Protein AF-A0A660KZQ1-F1 (afdb_monomer_lite)

Foldseek 3Di:
DQDDLVVLLVVLVVLDDALVPQDQQQVQVCVVPFDDLLLLLLLLLQLLQLVLLLVLQAQLDDDDCRVSSVSLNVVSVRSNVNSVVNCVSNVVDDSPVSFDPVSNCLRVPVQNVQSVNRDLSNLLSNLLAVLLAQLVLSLVVNLVSVVPTSRVSVNVSSVSSNSSSVSSNSSSLVRLLVRQDDPVSLVVSLVNNLVRNCRRRVVCSVVSSVVSVVSSVVRD

Structure (mmCIF, N/CA/C/O backbone):
data_AF-A0A660KZQ1-F1
#
_entry.id   AF-A0A660KZQ1-F1
#
loop_
_atom_site.group_PDB
_atom_site.id
_atom_site.type_symbol
_atom_site.label_atom_id
_atom_site.label_alt_id
_atom_site.label_comp_id
_atom_site.label_asym_id
_atom_site.label_entity_id
_atom_site.label_seq_id
_atom_site.pdbx_PDB_ins_code
_atom_site.Cartn_x
_atom_site.Cartn_y
_atom_site.Cartn_z
_atom_site.occupancy
_atom_site.B_iso_or_equiv
_atom_site.auth_seq_id
_atom_site.auth_comp_id
_atom_site.auth_asym_id
_atom_site.auth_atom_id
_atom_site.pdbx_PDB_model_num
ATOM 1 N N . MET A 1 1 ? 13.326 -18.572 -11.948 1.00 65.56 1 MET A N 1
ATOM 2 C CA . MET A 1 1 ? 12.751 -17.933 -13.148 1.00 65.56 1 MET A CA 1
ATOM 3 C C . MET A 1 1 ? 11.530 -17.156 -12.691 1.00 65.56 1 MET A C 1
ATOM 5 O O . MET A 1 1 ? 10.702 -17.748 -12.004 1.00 65.56 1 MET A O 1
ATOM 9 N N . ILE A 1 2 ? 11.467 -15.853 -12.973 1.00 82.56 2 ILE A N 1
ATOM 10 C CA . ILE A 1 2 ? 10.320 -15.006 -12.614 1.00 82.56 2 ILE A CA 1
ATOM 11 C C . ILE A 1 2 ? 9.130 -15.394 -13.504 1.00 82.56 2 ILE A C 1
ATOM 13 O O . ILE A 1 2 ? 9.305 -15.681 -14.690 1.00 82.56 2 ILE A O 1
ATOM 17 N N . ALA A 1 3 ? 7.930 -15.471 -12.928 1.00 91.44 3 ALA A N 1
ATOM 18 C CA . ALA A 1 3 ? 6.731 -15.843 -13.672 1.00 91.44 3 ALA A CA 1
ATOM 19 C C . ALA A 1 3 ? 6.410 -14.812 -14.773 1.00 91.44 3 ALA A C 1
ATOM 21 O O . ALA A 1 3 ? 6.738 -13.637 -14.650 1.00 91.44 3 ALA A O 1
ATOM 22 N N . GLY A 1 4 ? 5.789 -15.249 -15.872 1.00 95.00 4 GLY A N 1
ATOM 23 C CA . GLY A 1 4 ? 5.369 -14.345 -16.953 1.00 95.00 4 GLY A CA 1
ATOM 24 C C . GLY A 1 4 ? 3.983 -13.739 -16.736 1.00 95.00 4 GLY A C 1
ATOM 25 O O . GLY A 1 4 ? 3.201 -14.248 -15.938 1.00 95.00 4 GLY A O 1
ATOM 26 N N . TYR A 1 5 ? 3.635 -12.712 -17.511 1.00 96.62 5 TYR A N 1
ATOM 27 C CA . TYR A 1 5 ? 2.363 -11.977 -17.402 1.00 96.62 5 TYR A CA 1
ATOM 28 C C . TYR A 1 5 ? 1.114 -12.872 -17.427 1.00 96.62 5 TYR A C 1
ATOM 30 O O . TYR A 1 5 ? 0.217 -12.734 -16.602 1.00 96.62 5 TYR A O 1
ATOM 38 N N . GLN A 1 6 ? 1.098 -13.898 -18.282 1.00 96.81 6 GLN A N 1
ATOM 39 C CA . GLN A 1 6 ? 0.001 -14.872 -18.343 1.00 96.81 6 GLN A CA 1
ATOM 40 C C . GLN A 1 6 ? -0.205 -15.670 -17.044 1.00 96.81 6 GLN A C 1
ATOM 42 O O . GLN A 1 6 ? -1.303 -16.159 -16.783 1.00 96.81 6 GLN A O 1
ATOM 47 N N . HIS A 1 7 ? 0.841 -15.856 -16.235 1.00 97.06 7 HIS A N 1
ATOM 48 C CA . HIS A 1 7 ? 0.696 -16.458 -14.911 1.00 97.06 7 HIS A CA 1
ATOM 49 C C . HIS A 1 7 ? -0.038 -15.512 -13.958 1.00 97.06 7 HIS A C 1
ATOM 51 O O . HIS A 1 7 ? -0.977 -15.957 -13.303 1.00 97.06 7 HIS A O 1
ATOM 57 N N . PHE A 1 8 ? 0.353 -14.235 -13.925 1.00 97.69 8 PHE A N 1
ATOM 58 C CA . PHE A 1 8 ? -0.259 -13.225 -13.061 1.00 97.69 8 PHE A CA 1
ATOM 59 C C . PHE A 1 8 ? -1.719 -12.966 -13.425 1.00 97.69 8 PHE A C 1
ATOM 61 O O . PHE A 1 8 ? -2.558 -12.994 -12.537 1.00 97.69 8 PHE A O 1
ATOM 68 N N . LEU A 1 9 ? -2.053 -12.874 -14.715 1.00 97.50 9 LEU A N 1
ATOM 69 C CA . LEU A 1 9 ? -3.446 -12.761 -15.168 1.00 97.50 9 LEU A CA 1
ATOM 70 C C . LEU A 1 9 ? -4.320 -13.914 -14.658 1.00 97.50 9 LEU A C 1
ATOM 72 O O . LEU A 1 9 ? -5.355 -13.697 -14.036 1.00 97.50 9 LEU A O 1
ATOM 76 N N . ARG A 1 10 ? -3.863 -15.161 -14.839 1.00 97.56 10 ARG A N 1
ATOM 77 C CA . ARG A 1 10 ? -4.588 -16.336 -14.326 1.00 97.56 10 ARG A CA 1
ATOM 78 C C . ARG A 1 10 ? -4.688 -16.358 -12.807 1.00 97.56 10 ARG A C 1
ATOM 80 O O . ARG A 1 10 ? -5.613 -16.974 -12.285 1.00 97.56 10 ARG A O 1
ATOM 87 N N . LEU A 1 11 ? -3.697 -15.811 -12.108 1.00 97.00 11 LEU A N 1
ATOM 88 C CA . LEU A 1 11 ? -3.715 -15.727 -10.656 1.00 97.00 11 LEU A CA 1
ATOM 89 C C . LEU A 1 11 ? -4.748 -14.693 -10.207 1.00 97.00 11 LEU A C 1
ATOM 91 O O . LEU A 1 11 ? -5.643 -15.069 -9.455 1.00 97.00 11 LEU A O 1
ATOM 95 N N . ALA A 1 12 ? -4.684 -13.473 -10.745 1.00 97.00 12 ALA A N 1
ATOM 96 C CA . ALA A 1 12 ? -5.623 -12.389 -10.476 1.00 97.00 12 ALA A CA 1
ATOM 97 C C . ALA A 1 12 ? -7.076 -12.839 -10.697 1.00 97.00 12 ALA A C 1
ATOM 99 O O . ALA A 1 12 ? -7.913 -12.683 -9.812 1.00 97.00 12 ALA A O 1
ATOM 100 N N . ASP A 1 13 ? -7.372 -13.509 -11.816 1.00 96.25 13 ASP A N 1
ATOM 101 C CA . ASP A 1 13 ? -8.725 -14.003 -12.121 1.00 96.25 13 ASP A CA 1
ATOM 102 C C . ASP A 1 13 ? -9.237 -15.070 -11.134 1.00 96.25 13 ASP A C 1
ATOM 104 O O . ASP A 1 13 ? -10.444 -15.254 -10.984 1.00 96.25 13 ASP A O 1
ATOM 108 N N . ARG A 1 14 ? -8.342 -15.798 -10.454 1.00 96.62 14 ARG A N 1
ATOM 109 C CA . ARG A 1 14 ? -8.709 -16.886 -9.529 1.00 96.62 14 ARG A CA 1
ATOM 110 C C . ARG A 1 14 ? -8.911 -16.441 -8.091 1.00 96.62 14 ARG A C 1
ATOM 112 O O . ARG A 1 14 ? -9.595 -17.143 -7.353 1.00 96.62 14 ARG A O 1
ATOM 119 N N . ILE A 1 15 ? -8.279 -15.347 -7.677 1.00 95.25 15 ILE A N 1
ATOM 120 C CA . ILE A 1 15 ? -8.225 -14.926 -6.269 1.00 95.25 15 ILE A CA 1
ATOM 121 C C . ILE A 1 15 ? -9.133 -13.731 -5.970 1.00 95.25 15 ILE A C 1
ATOM 123 O O . ILE A 1 15 ? -8.942 -13.042 -4.972 1.00 95.25 15 ILE A O 1
ATOM 127 N N . GLN A 1 16 ? -10.133 -13.495 -6.816 1.00 96.69 16 GLN A N 1
ATOM 128 C CA . GLN A 1 16 ? -11.090 -12.415 -6.619 1.00 96.69 16 GLN A CA 1
ATOM 129 C C . GLN A 1 16 ? -11.889 -12.603 -5.323 1.00 96.69 16 GLN A C 1
ATOM 131 O O . GLN A 1 16 ? -12.172 -13.723 -4.890 1.00 96.69 16 GLN A O 1
ATOM 136 N N . TRP A 1 17 ? -12.246 -11.480 -4.713 1.00 98.25 17 TRP A N 1
ATOM 137 C CA . TRP A 1 17 ? -13.082 -11.400 -3.523 1.00 98.25 17 TRP A CA 1
ATOM 138 C C . TRP A 1 17 ? -14.028 -10.208 -3.649 1.00 98.25 17 TRP A C 1
ATOM 140 O O . TRP A 1 17 ? -13.807 -9.314 -4.467 1.00 98.25 17 TRP A O 1
ATOM 150 N N . ASP A 1 18 ? -15.108 -10.242 -2.878 1.00 98.06 18 ASP A N 1
ATOM 151 C CA . ASP A 1 18 ? -16.096 -9.173 -2.830 1.00 98.06 18 ASP A CA 1
ATOM 152 C C . ASP A 1 18 ? -15.848 -8.353 -1.575 1.00 98.06 18 ASP A C 1
ATOM 154 O O . ASP A 1 18 ? -15.911 -8.883 -0.463 1.00 98.06 18 ASP A O 1
ATOM 158 N N . ASP A 1 19 ? -15.539 -7.071 -1.756 1.00 97.94 19 ASP A N 1
ATOM 159 C CA . ASP A 1 19 ? -15.338 -6.208 -0.616 1.00 97.94 19 ASP A CA 1
ATOM 160 C C . ASP A 1 19 ? -16.619 -6.089 0.208 1.00 97.94 19 ASP A C 1
ATOM 162 O O . ASP A 1 19 ? -16.528 -6.185 1.426 1.00 97.94 19 ASP A O 1
ATOM 166 N N . GLU A 1 20 ? -17.805 -5.980 -0.394 1.00 97.94 20 GLU A N 1
ATOM 167 C CA . GLU A 1 20 ? -19.077 -5.807 0.327 1.00 97.94 20 GLU A CA 1
ATOM 168 C C . GLU A 1 20 ? -19.480 -7.020 1.179 1.00 97.94 20 GLU A C 1
ATOM 170 O O . GLU A 1 20 ? -20.265 -6.878 2.118 1.00 97.94 20 GLU A O 1
ATOM 175 N N . ALA A 1 21 ? -18.912 -8.197 0.902 1.00 98.31 21 ALA A N 1
ATOM 176 C CA . ALA A 1 21 ? -19.172 -9.414 1.665 1.00 98.31 21 ALA A CA 1
ATOM 177 C C . ALA A 1 21 ? -18.523 -9.416 3.063 1.00 98.31 21 ALA A C 1
ATOM 179 O O . ALA A 1 21 ? -18.922 -10.215 3.913 1.00 98.31 21 ALA A O 1
ATOM 180 N N . ILE A 1 22 ? -17.550 -8.535 3.318 1.00 98.62 22 ILE A N 1
ATOM 181 C CA . ILE A 1 22 ? -16.861 -8.445 4.612 1.00 98.62 22 ILE A CA 1
ATOM 182 C C . ILE A 1 22 ? -17.732 -7.677 5.616 1.00 98.62 22 ILE A C 1
ATOM 184 O O . ILE A 1 22 ? -17.962 -6.471 5.463 1.00 98.62 22 ILE A O 1
ATOM 188 N N . ASP A 1 23 ? -18.181 -8.364 6.672 1.00 98.44 23 ASP A N 1
ATOM 189 C CA . ASP A 1 23 ? -18.998 -7.780 7.741 1.0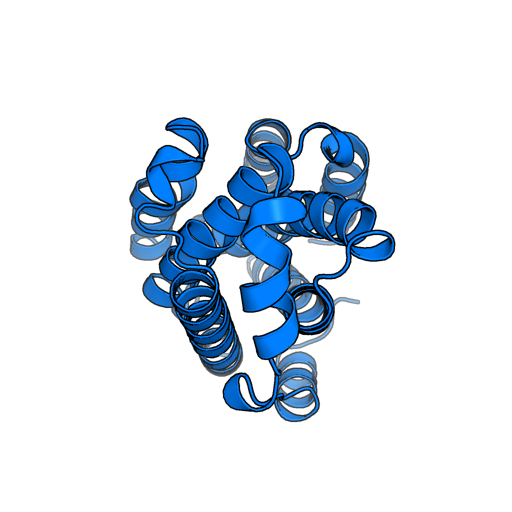0 98.44 23 ASP A CA 1
ATOM 190 C C . ASP A 1 23 ? -18.162 -6.884 8.668 1.00 98.44 23 ASP A C 1
ATOM 192 O O . ASP A 1 23 ? -17.264 -7.340 9.375 1.00 98.44 23 ASP A O 1
ATOM 196 N N . LEU A 1 24 ? -18.511 -5.597 8.713 1.00 98.69 24 LEU A N 1
ATOM 197 C CA . LEU A 1 24 ? -17.850 -4.586 9.545 1.00 98.69 24 LEU A CA 1
ATOM 198 C C . LEU A 1 24 ? -18.644 -4.235 10.813 1.00 98.69 24 LEU A C 1
ATOM 200 O O . LEU A 1 24 ? -18.284 -3.310 11.544 1.00 98.69 24 LEU A O 1
ATOM 204 N N . THR A 1 25 ? -19.736 -4.948 11.102 1.00 98.50 25 THR A N 1
ATOM 205 C CA . THR A 1 25 ? -20.635 -4.632 12.224 1.00 98.50 25 THR A CA 1
ATOM 206 C C . THR A 1 25 ? -19.933 -4.763 13.575 1.00 98.50 25 THR A C 1
ATOM 208 O O . THR A 1 25 ? -20.136 -3.947 14.480 1.00 98.50 25 THR A O 1
ATOM 211 N N . THR A 1 26 ? -19.116 -5.806 13.743 1.00 98.25 26 THR A N 1
ATOM 212 C CA . THR A 1 26 ? -18.367 -6.027 14.989 1.00 98.25 26 THR A CA 1
ATOM 213 C C . THR A 1 26 ? -17.249 -5.005 15.144 1.00 98.25 26 THR A C 1
ATOM 215 O O . THR A 1 26 ? -17.091 -4.447 16.229 1.00 98.25 26 THR A O 1
ATOM 218 N N . ASP A 1 27 ? -16.548 -4.698 14.056 1.00 98.56 27 ASP A N 1
ATOM 219 C CA . ASP A 1 27 ? -15.512 -3.674 14.001 1.00 98.56 27 ASP A CA 1
ATOM 220 C C . ASP A 1 27 ? -16.056 -2.312 14.427 1.00 98.56 27 ASP A C 1
ATOM 222 O O . ASP A 1 27 ? -15.555 -1.734 15.387 1.00 98.56 27 ASP A O 1
ATOM 226 N N . ALA A 1 28 ? -17.148 -1.851 13.810 1.00 98.56 28 ALA A N 1
ATOM 227 C CA . ALA A 1 28 ? -17.798 -0.585 14.146 1.00 98.56 28 ALA A CA 1
ATOM 228 C C . ALA A 1 28 ? -18.200 -0.501 15.628 1.00 98.56 28 ALA A C 1
ATOM 230 O O . ALA A 1 28 ? -18.005 0.526 16.281 1.00 98.56 28 ALA A O 1
ATOM 231 N N . ARG A 1 29 ? -18.732 -1.597 16.188 1.00 98.50 29 ARG A N 1
ATOM 232 C CA . ARG A 1 29 ? -19.126 -1.667 17.603 1.00 98.50 29 ARG A CA 1
ATOM 233 C C . ARG A 1 29 ? -17.924 -1.575 18.542 1.00 98.50 29 ARG A C 1
ATOM 235 O O . ARG A 1 29 ? -17.999 -0.901 19.566 1.00 98.50 29 ARG A O 1
ATOM 242 N N . ASN A 1 30 ? -16.847 -2.284 18.220 1.00 98.38 30 ASN A N 1
ATOM 243 C CA . ASN A 1 30 ? -15.703 -2.451 19.112 1.00 98.38 30 ASN A CA 1
ATOM 244 C C . ASN A 1 30 ? -14.672 -1.328 18.971 1.00 98.38 30 ASN A C 1
ATOM 246 O O . ASN A 1 30 ? -13.958 -1.032 19.936 1.00 98.38 30 ASN A O 1
ATOM 250 N N . TRP A 1 31 ? -14.620 -0.676 17.807 1.00 98.25 31 TRP A N 1
ATOM 251 C CA . TRP A 1 31 ? -13.647 0.353 17.454 1.00 98.25 31 TRP A CA 1
ATOM 252 C C . TRP A 1 31 ? -13.411 1.408 18.544 1.00 98.25 31 TRP A C 1
ATOM 254 O O . TRP A 1 31 ? -12.248 1.611 18.894 1.00 98.25 31 TRP A O 1
ATOM 264 N N . PRO A 1 32 ? -14.439 2.016 19.181 1.00 97.25 32 PRO A N 1
ATOM 265 C CA . PRO A 1 32 ? -14.216 3.042 20.205 1.00 97.25 32 PRO A CA 1
ATOM 266 C C . PRO A 1 32 ? -13.414 2.562 21.422 1.00 97.25 32 PRO A C 1
ATOM 268 O O . PRO A 1 32 ? -12.817 3.376 22.120 1.00 97.25 32 PRO A O 1
ATOM 271 N N . THR A 1 33 ? -13.423 1.254 21.690 1.00 96.62 33 THR A N 1
ATOM 272 C CA . THR A 1 33 ? -12.749 0.641 22.847 1.00 96.62 33 THR A CA 1
ATOM 273 C C . THR A 1 33 ? -11.462 -0.091 22.487 1.00 96.62 33 THR A C 1
ATOM 275 O O . THR A 1 33 ? -10.574 -0.188 23.328 1.00 96.62 33 THR A O 1
ATOM 278 N N . VAL A 1 34 ? -11.364 -0.611 21.260 1.00 96.31 34 VAL A N 1
ATOM 279 C CA . VAL A 1 34 ? -10.245 -1.453 20.817 1.00 96.31 34 VAL A CA 1
ATOM 280 C C . VAL A 1 34 ? -9.193 -0.650 20.055 1.00 96.31 34 VAL A C 1
ATOM 282 O O . VAL A 1 34 ? -8.008 -0.924 20.209 1.00 96.31 34 VAL A O 1
ATOM 285 N N . ALA A 1 35 ? -9.599 0.334 19.247 1.00 97.12 35 ALA A N 1
ATOM 286 C CA . ALA A 1 35 ? -8.678 1.077 18.395 1.00 97.12 35 ALA A CA 1
ATOM 287 C C . ALA A 1 35 ? -7.892 2.122 19.197 1.00 97.12 35 ALA A C 1
ATOM 289 O O . ALA A 1 35 ? -8.364 3.236 19.464 1.00 97.12 35 ALA A O 1
ATOM 290 N N . ASP A 1 36 ? -6.667 1.756 19.558 1.00 96.31 36 ASP A N 1
ATOM 291 C CA . ASP A 1 36 ? -5.685 2.673 20.117 1.00 96.31 36 ASP A CA 1
ATOM 292 C C . ASP A 1 36 ? -5.074 3.589 19.038 1.00 96.31 36 ASP A C 1
ATOM 294 O O . ASP A 1 36 ? -5.479 3.595 17.870 1.00 96.31 36 ASP A O 1
ATOM 298 N N . THR A 1 37 ? -4.108 4.415 19.439 1.00 96.88 37 THR A N 1
ATOM 299 C CA . THR A 1 37 ? -3.415 5.330 18.524 1.00 96.88 37 THR A CA 1
ATOM 300 C C . THR A 1 37 ? -2.718 4.591 17.383 1.00 96.88 37 THR A C 1
ATOM 302 O O . THR A 1 37 ? -2.759 5.073 16.254 1.00 96.88 37 THR A O 1
ATOM 305 N N . ARG A 1 38 ? -2.115 3.425 17.649 1.00 97.31 38 ARG A N 1
ATOM 306 C CA . ARG A 1 38 ? -1.335 2.691 16.649 1.00 97.31 38 ARG A CA 1
ATOM 307 C C . ARG A 1 38 ? -2.238 2.021 15.620 1.00 97.31 38 ARG A C 1
ATOM 309 O O . ARG A 1 38 ? -1.960 2.112 14.429 1.00 97.31 38 ARG A O 1
ATOM 316 N N . ILE A 1 39 ? -3.351 1.422 16.049 1.00 97.88 39 ILE A N 1
ATOM 317 C CA . ILE A 1 39 ? -4.368 0.884 15.131 1.00 97.88 39 ILE A CA 1
ATOM 318 C C . ILE A 1 39 ? -4.923 2.004 14.249 1.00 97.88 39 ILE A C 1
ATOM 320 O O . ILE A 1 39 ? -5.036 1.825 13.040 1.00 97.88 39 ILE A O 1
ATOM 324 N N . LYS A 1 40 ? -5.237 3.172 14.826 1.00 98.25 40 LYS A N 1
ATOM 325 C CA . LYS A 1 40 ? -5.746 4.319 14.055 1.00 98.25 40 LYS A CA 1
ATOM 326 C C . LYS A 1 40 ? -4.738 4.821 13.030 1.00 98.25 40 LYS A C 1
ATOM 328 O O . LYS A 1 40 ? -5.132 5.062 11.898 1.00 98.25 40 LYS A O 1
ATOM 333 N N . GLU A 1 41 ? -3.467 4.950 13.403 1.00 98.50 41 GLU A N 1
ATOM 334 C CA . GLU A 1 41 ? -2.382 5.329 12.489 1.00 98.50 41 GLU A CA 1
ATOM 335 C C . GLU A 1 41 ? -2.229 4.331 11.329 1.00 98.50 41 GLU A C 1
ATOM 337 O O . GLU A 1 41 ? -2.133 4.740 10.171 1.00 98.50 41 GLU A O 1
ATOM 342 N N . LEU A 1 42 ? -2.238 3.026 11.616 1.00 98.62 42 LEU A N 1
ATOM 343 C CA . LEU A 1 42 ? -2.102 1.984 10.595 1.00 98.62 42 LEU A CA 1
ATOM 344 C C . LEU A 1 42 ? -3.339 1.906 9.685 1.00 98.62 42 LEU A C 1
ATOM 346 O O . LEU A 1 42 ? -3.228 1.839 8.468 1.00 98.62 42 LEU A O 1
ATOM 350 N N . VAL A 1 43 ? -4.548 1.976 10.236 1.00 98.62 43 VAL A N 1
ATOM 351 C CA . VAL A 1 43 ? -5.766 1.998 9.410 1.00 98.62 43 VAL A CA 1
ATOM 352 C C . VAL A 1 43 ? -5.823 3.267 8.562 1.00 98.62 43 VAL A C 1
ATOM 354 O O . VAL A 1 43 ? -6.157 3.207 7.381 1.00 98.62 43 VAL A O 1
ATOM 357 N N . ALA A 1 44 ? -5.454 4.414 9.129 1.00 98.69 44 ALA A N 1
ATOM 358 C CA . ALA A 1 44 ? -5.410 5.669 8.398 1.00 98.69 44 ALA A CA 1
ATOM 359 C C . ALA A 1 44 ? -4.403 5.652 7.245 1.00 98.69 44 ALA A C 1
ATOM 361 O O . ALA A 1 44 ? -4.722 6.141 6.162 1.00 98.69 44 ALA A O 1
ATOM 362 N N . GLY A 1 45 ? -3.218 5.072 7.452 1.00 98.69 45 GLY A N 1
ATOM 363 C CA . GLY A 1 45 ? -2.225 4.954 6.391 1.00 98.69 45 GLY A CA 1
ATOM 364 C C . GLY A 1 45 ? -2.676 4.047 5.250 1.00 98.69 45 GLY A C 1
ATOM 365 O O . GLY A 1 45 ? -2.447 4.412 4.102 1.00 98.69 45 GLY A O 1
ATOM 366 N N . PHE A 1 46 ? -3.407 2.958 5.525 1.00 98.62 46 PHE A N 1
ATOM 367 C CA . PHE A 1 46 ? -4.061 2.197 4.455 1.00 98.62 46 PHE A CA 1
ATOM 368 C C . PHE A 1 46 ? -5.115 3.032 3.731 1.00 98.62 46 PHE A C 1
ATOM 370 O O . PHE A 1 46 ? -5.078 3.111 2.515 1.00 98.62 46 PHE A O 1
ATOM 377 N N . ILE A 1 47 ? -5.996 3.746 4.437 1.00 98.62 47 ILE A N 1
ATOM 378 C CA . ILE A 1 47 ? -7.018 4.573 3.770 1.00 98.62 47 ILE A CA 1
ATOM 379 C C . ILE A 1 47 ? -6.387 5.623 2.838 1.00 98.62 47 ILE A C 1
ATOM 381 O O . ILE A 1 47 ? -6.876 5.828 1.729 1.00 98.62 47 ILE A O 1
ATOM 385 N N . VAL A 1 48 ? -5.318 6.296 3.280 1.00 98.31 48 VAL A N 1
ATOM 386 C CA . VAL A 1 48 ? -4.601 7.285 2.456 1.00 98.31 48 VAL A CA 1
ATOM 387 C C . VAL A 1 48 ? -3.868 6.606 1.303 1.00 98.31 48 VAL A C 1
ATOM 389 O O . VAL A 1 48 ? -3.986 7.040 0.159 1.00 98.31 48 VAL A O 1
ATOM 392 N N . GLY A 1 49 ? -3.107 5.556 1.602 1.00 98.12 49 GLY A N 1
ATOM 393 C CA . GLY A 1 49 ? -2.253 4.902 0.627 1.00 98.12 49 GLY A CA 1
ATOM 394 C C . GLY A 1 49 ? -3.048 4.209 -0.472 1.00 98.12 49 GLY A C 1
ATOM 395 O O . GLY A 1 49 ? -2.766 4.443 -1.640 1.00 98.12 49 GLY A O 1
ATOM 396 N N . GLU A 1 50 ? -4.051 3.413 -0.101 1.00 98.44 50 GLU A N 1
ATOM 397 C CA . GLU A 1 50 ? -4.890 2.603 -1.001 1.00 98.44 50 GLU A CA 1
ATOM 398 C C . GLU A 1 50 ? -5.657 3.486 -1.988 1.00 98.44 50 GLU A C 1
ATOM 400 O O . GLU A 1 50 ? -5.729 3.204 -3.182 1.00 98.44 50 GLU A O 1
ATOM 405 N N . ALA A 1 51 ? -6.153 4.637 -1.520 1.00 97.69 51 ALA A N 1
ATOM 406 C CA . ALA A 1 51 ? -6.738 5.639 -2.404 1.00 97.69 51 ALA A CA 1
ATOM 407 C C . ALA A 1 51 ? -5.717 6.172 -3.428 1.00 97.69 51 ALA A C 1
ATOM 409 O O . ALA A 1 51 ? -6.039 6.283 -4.611 1.00 97.69 51 ALA A O 1
ATOM 410 N N . GLY A 1 52 ? -4.487 6.468 -2.994 1.00 96.50 52 GLY A N 1
ATOM 411 C CA . GLY A 1 52 ? -3.430 6.984 -3.867 1.00 96.50 52 GLY A CA 1
ATOM 412 C C . GLY A 1 52 ? -2.927 5.964 -4.894 1.00 96.50 52 GLY A C 1
ATOM 413 O O . GLY A 1 52 ? -2.753 6.303 -6.066 1.00 96.50 52 GLY A O 1
ATOM 414 N N . VAL A 1 53 ? -2.714 4.708 -4.489 1.00 97.19 53 VAL A N 1
ATOM 415 C CA . VAL A 1 53 ? -2.246 3.652 -5.403 1.00 97.19 53 VAL A CA 1
ATOM 416 C C . VAL A 1 53 ? -3.317 3.260 -6.417 1.00 97.19 53 VAL A C 1
ATOM 418 O O . VAL A 1 53 ? -2.976 3.058 -7.585 1.00 97.19 53 VAL A O 1
ATOM 421 N N . ALA A 1 54 ? -4.596 3.264 -6.033 1.00 97.62 54 ALA A N 1
ATOM 422 C CA . ALA A 1 54 ? -5.704 3.052 -6.958 1.00 97.62 54 ALA A CA 1
ATOM 423 C C . ALA A 1 54 ? -5.835 4.194 -7.977 1.00 97.62 54 ALA A C 1
ATOM 425 O O . ALA A 1 54 ? -6.031 3.942 -9.167 1.00 97.62 54 ALA A O 1
ATOM 426 N N . GLU A 1 55 ? -5.690 5.449 -7.538 1.00 97.44 55 GLU A N 1
ATOM 427 C CA . GLU A 1 55 ? -5.796 6.621 -8.415 1.00 97.44 55 GLU A CA 1
ATOM 428 C C . GLU A 1 55 ? -4.672 6.678 -9.459 1.00 97.44 55 GLU A C 1
ATOM 430 O O . GLU A 1 55 ? -4.902 7.046 -10.615 1.00 97.44 55 GLU A O 1
ATOM 435 N N . HIS A 1 56 ? -3.449 6.315 -9.070 1.00 96.19 56 HIS A N 1
ATOM 436 C CA . HIS A 1 56 ? -2.268 6.522 -9.908 1.00 96.19 56 HIS A CA 1
ATOM 437 C C . HIS A 1 56 ? -1.789 5.276 -10.655 1.00 96.19 56 HIS A C 1
ATOM 439 O O . HIS A 1 56 ? -0.866 5.379 -11.472 1.00 96.19 56 HIS A O 1
ATOM 445 N N . LEU A 1 57 ? -2.432 4.118 -10.468 1.00 95.50 57 LEU A N 1
ATOM 446 C CA . LEU A 1 57 ? -2.071 2.920 -11.215 1.00 95.50 57 LEU A CA 1
ATOM 447 C C . LEU A 1 57 ? -2.517 2.984 -12.673 1.00 95.50 57 LEU A C 1
ATOM 449 O O . LEU A 1 57 ? -3.700 3.045 -13.036 1.00 95.50 57 LEU A O 1
ATOM 453 N N . HIS A 1 58 ? -1.538 2.858 -13.551 1.00 93.56 58 HIS A N 1
ATOM 454 C CA . HIS A 1 58 ? -1.755 2.636 -14.964 1.00 93.56 58 HIS A CA 1
ATOM 455 C C . HIS A 1 58 ? -0.641 1.798 -15.564 1.00 93.56 58 HIS A C 1
ATOM 457 O O . HIS A 1 58 ? 0.257 1.341 -14.865 1.00 93.56 58 HIS A O 1
ATOM 463 N N . ALA A 1 59 ? -0.742 1.536 -16.865 1.00 94.50 59 ALA A N 1
ATOM 464 C CA . ALA A 1 59 ? 0.320 0.844 -17.565 1.00 94.50 59 ALA A CA 1
ATOM 465 C C . ALA A 1 59 ? 1.570 1.732 -17.577 1.00 94.50 59 ALA A C 1
ATOM 467 O O . ALA A 1 59 ? 1.637 2.693 -18.335 1.00 94.50 59 ALA A O 1
ATOM 468 N N . PHE A 1 60 ? 2.541 1.412 -16.719 1.00 94.00 60 PHE A N 1
ATOM 469 C CA . PHE A 1 60 ? 3.827 2.113 -16.673 1.00 94.00 60 PHE A CA 1
ATOM 470 C C . PHE A 1 60 ? 4.776 1.668 -17.793 1.00 94.00 60 PHE A C 1
ATOM 472 O O . PHE A 1 60 ? 5.770 2.327 -18.070 1.00 94.00 60 PHE A O 1
ATOM 479 N N . PHE A 1 61 ? 4.467 0.557 -18.454 1.00 89.88 61 PHE A N 1
ATOM 480 C CA . PHE A 1 61 ? 5.137 0.113 -19.667 1.00 89.88 61 PHE A CA 1
ATOM 481 C C . PHE A 1 61 ? 4.095 -0.197 -20.735 1.00 89.88 61 PHE A C 1
ATOM 483 O O . PHE A 1 61 ? 3.044 -0.776 -20.440 1.00 89.88 61 PHE A O 1
ATOM 490 N N . ASP A 1 62 ? 4.420 0.142 -21.979 1.00 81.56 62 ASP A N 1
ATOM 491 C CA . ASP A 1 62 ? 3.648 -0.291 -23.136 1.00 81.56 62 ASP A CA 1
ATOM 492 C C . ASP A 1 62 ? 3.835 -1.795 -23.399 1.00 81.56 62 ASP A C 1
ATOM 494 O O . ASP A 1 62 ? 4.832 -2.410 -23.014 1.00 81.56 62 ASP A O 1
ATOM 498 N N . GLY A 1 63 ? 2.877 -2.396 -24.107 1.00 88.69 63 GLY A N 1
ATOM 499 C CA . GLY A 1 63 ? 2.984 -3.773 -24.594 1.00 88.69 63 GLY A CA 1
ATOM 500 C C . GLY A 1 63 ? 2.396 -4.825 -23.651 1.00 88.69 63 GLY A C 1
ATOM 501 O O . GLY A 1 63 ? 1.309 -4.649 -23.097 1.00 88.69 63 GLY A O 1
ATOM 502 N N . ASP A 1 64 ? 3.087 -5.959 -23.512 1.00 90.38 64 ASP A N 1
ATOM 503 C CA . ASP A 1 64 ? 2.532 -7.203 -22.951 1.00 90.38 64 ASP A CA 1
ATOM 504 C C . ASP A 1 64 ? 2.109 -7.105 -21.472 1.00 90.38 64 ASP A C 1
ATOM 506 O O . ASP A 1 64 ? 1.290 -7.900 -21.000 1.00 90.38 64 ASP A O 1
ATOM 510 N N . ALA A 1 65 ? 2.623 -6.113 -20.738 1.00 94.94 65 ALA A N 1
ATOM 511 C CA . ALA A 1 65 ? 2.278 -5.870 -19.340 1.00 94.94 65 ALA A CA 1
ATOM 512 C C . ALA A 1 65 ? 0.902 -5.200 -19.159 1.00 94.94 65 ALA A C 1
ATOM 514 O O . ALA A 1 65 ? 0.304 -5.328 -18.088 1.00 94.94 65 ALA A O 1
ATOM 515 N N . ALA A 1 66 ? 0.366 -4.524 -20.185 1.00 95.81 66 ALA A N 1
ATOM 516 C CA . ALA A 1 66 ? -0.811 -3.656 -20.065 1.00 95.81 66 ALA A CA 1
ATOM 517 C C . ALA A 1 66 ? -2.055 -4.375 -19.514 1.00 95.81 66 ALA A C 1
ATOM 519 O O . ALA A 1 66 ? -2.768 -3.838 -18.666 1.00 95.81 66 ALA A O 1
ATOM 520 N N . ALA A 1 67 ? -2.298 -5.618 -19.942 1.00 96.62 67 ALA A N 1
ATOM 521 C CA . ALA A 1 67 ? -3.414 -6.414 -19.428 1.00 96.62 67 ALA A CA 1
ATOM 522 C C . ALA A 1 67 ? -3.243 -6.764 -17.939 1.00 96.62 67 ALA A C 1
ATOM 524 O O . ALA A 1 67 ? -4.225 -6.816 -17.201 1.00 96.62 67 ALA A O 1
ATOM 525 N N . THR A 1 68 ? -2.004 -6.988 -17.491 1.00 98.06 68 THR A N 1
ATOM 526 C CA . THR A 1 68 ? -1.708 -7.322 -16.089 1.00 98.06 68 THR A CA 1
ATOM 527 C C . THR A 1 68 ? -1.863 -6.092 -15.196 1.00 98.06 68 THR A C 1
ATOM 529 O O . THR A 1 68 ? -2.493 -6.194 -14.149 1.00 98.06 68 THR A O 1
ATOM 532 N N . PHE A 1 69 ? -1.428 -4.914 -15.660 1.00 98.31 69 PHE A N 1
ATOM 533 C CA . PHE A 1 69 ? -1.718 -3.637 -14.996 1.00 98.31 69 PHE A CA 1
ATOM 534 C C . PHE A 1 69 ? -3.223 -3.377 -14.859 1.00 98.31 69 PHE A C 1
ATOM 536 O O . PHE A 1 69 ? -3.680 -2.921 -13.817 1.00 98.31 69 PHE A O 1
ATOM 543 N N . ALA A 1 70 ? -4.016 -3.684 -15.891 1.00 97.56 70 ALA A N 1
ATOM 544 C CA . ALA A 1 70 ? -5.469 -3.534 -15.820 1.00 97.56 70 ALA A CA 1
ATOM 545 C C . ALA A 1 70 ? -6.109 -4.493 -14.800 1.00 97.56 70 ALA A C 1
ATOM 547 O O . ALA A 1 70 ? -7.060 -4.114 -14.118 1.00 97.56 70 ALA A O 1
ATOM 548 N N . ALA A 1 71 ? -5.589 -5.720 -14.680 1.00 98.06 71 ALA A N 1
ATOM 549 C CA . ALA A 1 71 ? -6.022 -6.658 -13.649 1.00 98.06 71 ALA A CA 1
ATOM 550 C C . ALA A 1 71 ? -5.668 -6.160 -12.240 1.00 98.06 71 ALA A C 1
ATOM 552 O O . ALA A 1 71 ? -6.518 -6.234 -11.360 1.00 98.06 71 ALA A O 1
ATOM 553 N N . GLN A 1 72 ? -4.468 -5.603 -12.052 1.00 98.50 72 GLN A N 1
ATOM 554 C CA . GLN A 1 72 ? -4.045 -5.035 -10.771 1.00 98.50 72 GLN A CA 1
ATOM 555 C C . GLN A 1 72 ? -4.896 -3.823 -10.398 1.00 98.50 72 GLN A C 1
ATOM 557 O O . GLN A 1 72 ? -5.428 -3.774 -9.302 1.00 98.50 72 GLN A O 1
ATOM 562 N N . ARG A 1 73 ? -5.158 -2.902 -11.337 1.00 98.25 73 ARG A N 1
ATOM 563 C CA . ARG A 1 73 ? -6.031 -1.740 -11.089 1.00 98.25 73 ARG A CA 1
ATOM 564 C C . ARG A 1 73 ? -7.400 -2.130 -10.540 1.00 98.25 73 ARG A C 1
ATOM 566 O O . ARG A 1 73 ? -7.905 -1.463 -9.648 1.00 98.25 73 ARG A O 1
ATOM 573 N N . ARG A 1 74 ? -7.996 -3.214 -11.039 1.00 98.06 74 ARG A N 1
ATOM 574 C CA . ARG A 1 74 ? -9.265 -3.727 -10.502 1.00 98.06 74 ARG A CA 1
ATOM 575 C C . ARG A 1 74 ? -9.143 -4.135 -9.027 1.00 98.06 74 ARG A C 1
ATOM 577 O O . ARG A 1 74 ? -10.106 -3.978 -8.275 1.00 98.06 74 ARG A O 1
ATOM 584 N N . ASP A 1 75 ? -8.005 -4.701 -8.643 1.00 98.62 75 ASP A N 1
ATOM 585 C CA . ASP A 1 75 ? -7.719 -5.092 -7.267 1.00 98.62 75 ASP A CA 1
ATOM 586 C C . ASP A 1 75 ? -7.493 -3.840 -6.394 1.00 98.62 75 ASP A C 1
ATOM 588 O O . ASP A 1 75 ? -8.190 -3.700 -5.392 1.00 98.62 75 ASP A O 1
ATOM 592 N N . GLU A 1 76 ? -6.702 -2.860 -6.842 1.00 98.62 76 GLU A N 1
ATOM 593 C CA . GLU A 1 76 ? -6.503 -1.578 -6.132 1.00 98.62 76 GLU A CA 1
ATOM 594 C C . GLU A 1 76 ? -7.815 -0.802 -5.927 1.00 98.62 76 GLU A C 1
ATOM 596 O O . GLU A 1 76 ? -8.123 -0.308 -4.843 1.00 98.62 76 GLU A O 1
ATOM 601 N N . GLU A 1 77 ? -8.662 -0.731 -6.960 1.00 98.62 77 GLU A N 1
ATOM 602 C CA . GLU A 1 77 ? -9.989 -0.116 -6.859 1.00 98.62 77 GLU A CA 1
ATOM 603 C C . GLU A 1 77 ? -10.855 -0.819 -5.802 1.00 98.62 77 GLU A C 1
ATOM 605 O O . GLU A 1 77 ? -11.671 -0.178 -5.135 1.00 98.62 77 GLU A O 1
ATOM 610 N N . ARG A 1 78 ? -10.710 -2.141 -5.647 1.00 98.69 78 ARG A N 1
ATOM 611 C CA . ARG A 1 78 ? -11.405 -2.919 -4.613 1.00 98.69 78 ARG A CA 1
ATOM 612 C C . ARG A 1 78 ? -10.834 -2.638 -3.227 1.00 98.69 78 ARG A C 1
ATOM 614 O O . ARG A 1 78 ? -11.618 -2.464 -2.293 1.00 98.69 78 ARG A O 1
ATOM 621 N N . HIS A 1 79 ? -9.515 -2.548 -3.086 1.00 98.81 79 HIS A N 1
ATOM 622 C CA . HIS A 1 79 ? -8.864 -2.225 -1.814 1.00 98.81 79 HIS A CA 1
ATOM 623 C C . HIS A 1 79 ? -9.261 -0.826 -1.335 1.00 98.81 79 HIS A C 1
ATOM 625 O O . HIS A 1 79 ? -9.747 -0.670 -0.211 1.00 98.81 79 HIS A O 1
ATOM 631 N N . ALA A 1 80 ? -9.207 0.174 -2.218 1.00 98.69 80 ALA A N 1
ATOM 632 C CA . ALA A 1 80 ? -9.643 1.535 -1.919 1.00 98.69 80 ALA A CA 1
ATOM 633 C C . ALA A 1 80 ? -11.119 1.596 -1.482 1.00 98.69 80 ALA A C 1
ATOM 635 O O . ALA A 1 80 ? -11.449 2.276 -0.505 1.00 98.69 80 ALA A O 1
ATOM 636 N N . ARG A 1 81 ? -12.022 0.853 -2.148 1.00 98.69 81 ARG A N 1
ATOM 637 C CA . ARG A 1 81 ? -13.431 0.749 -1.719 1.00 98.69 81 ARG A CA 1
ATOM 638 C C . ARG A 1 81 ? -13.574 0.102 -0.346 1.00 98.69 81 ARG A C 1
ATOM 640 O O . ARG A 1 81 ? -14.320 0.626 0.484 1.00 98.69 81 ARG A O 1
ATOM 647 N N . PHE A 1 82 ? -12.856 -0.992 -0.092 1.00 98.81 82 PHE A N 1
ATOM 648 C CA . PHE A 1 82 ? -12.861 -1.665 1.204 1.00 98.81 82 PHE A CA 1
ATOM 649 C C . PHE A 1 82 ? -12.459 -0.701 2.329 1.00 98.81 82 PHE A C 1
ATOM 651 O O . PHE A 1 82 ? -13.221 -0.528 3.283 1.00 98.81 82 PHE A O 1
ATOM 658 N N . PHE A 1 83 ? -11.323 -0.010 2.201 1.00 98.69 83 PHE A N 1
ATOM 659 C CA . PHE A 1 83 ? -10.854 0.915 3.236 1.00 98.69 83 PHE A CA 1
ATOM 660 C C . PHE A 1 83 ? -11.719 2.171 3.361 1.00 98.69 83 PHE A C 1
ATOM 662 O O . PHE A 1 83 ? -11.939 2.642 4.478 1.00 98.69 83 PHE A O 1
ATOM 669 N N . ALA A 1 84 ? -12.290 2.681 2.266 1.00 98.31 84 ALA A N 1
ATOM 670 C CA . ALA A 1 84 ? -13.272 3.761 2.334 1.00 98.31 84 ALA A CA 1
ATOM 671 C C . ALA A 1 84 ? -14.527 3.335 3.118 1.00 98.31 84 ALA A C 1
ATOM 673 O O . ALA A 1 84 ? -15.001 4.081 3.981 1.00 98.31 84 ALA A O 1
ATOM 674 N N . ARG A 1 85 ? -15.039 2.119 2.877 1.00 98.50 85 ARG A N 1
ATOM 675 C CA . ARG A 1 85 ? -16.168 1.562 3.636 1.00 98.50 85 ARG A CA 1
ATOM 676 C C . ARG A 1 85 ? -15.794 1.322 5.097 1.00 98.50 85 ARG A C 1
ATOM 678 O O . ARG A 1 85 ? -16.594 1.625 5.980 1.00 98.50 85 ARG A O 1
ATOM 685 N N . TYR A 1 86 ? -14.575 0.853 5.363 1.00 98.75 86 TYR A N 1
ATOM 686 C CA . TYR A 1 86 ? -14.063 0.681 6.720 1.00 98.75 86 TYR A CA 1
ATOM 687 C C . TYR A 1 86 ? -14.017 2.005 7.483 1.00 98.75 86 TYR A C 1
ATOM 689 O O . TYR A 1 86 ? -14.575 2.100 8.576 1.00 98.75 86 TYR A O 1
ATOM 697 N N . ALA A 1 87 ? -13.444 3.051 6.879 1.00 98.56 87 ALA A N 1
ATOM 698 C CA . ALA A 1 87 ? -13.377 4.391 7.458 1.00 98.56 87 ALA A CA 1
ATOM 699 C C . ALA A 1 87 ? -14.766 4.925 7.837 1.00 98.56 87 ALA A C 1
ATOM 701 O O . ALA A 1 87 ? -14.945 5.475 8.927 1.00 98.56 87 ALA A O 1
ATOM 702 N N . GLN A 1 88 ? -15.758 4.721 6.962 1.00 98.44 88 GLN A N 1
ATOM 703 C CA . GLN A 1 88 ? -17.148 5.092 7.225 1.00 98.44 88 GLN A CA 1
ATOM 704 C C . GLN A 1 88 ? -17.753 4.279 8.374 1.00 98.44 88 GLN A C 1
ATOM 706 O O . GLN A 1 88 ? -18.365 4.861 9.268 1.00 98.44 88 GLN A O 1
ATOM 711 N N . ALA A 1 89 ? -17.561 2.956 8.381 1.00 98.44 89 ALA A N 1
ATOM 712 C CA . ALA A 1 89 ? -18.120 2.064 9.395 1.00 98.44 89 ALA A CA 1
ATOM 713 C C . ALA A 1 89 ? -17.628 2.402 10.811 1.00 98.44 89 ALA A C 1
ATOM 715 O O . ALA A 1 89 ? -18.407 2.364 11.762 1.00 98.44 89 ALA A O 1
ATOM 716 N N . VAL A 1 90 ? -16.352 2.770 10.948 1.00 98.31 90 VAL A N 1
ATOM 717 C CA . VAL A 1 90 ? -15.736 3.081 12.248 1.00 98.31 90 VAL A CA 1
ATOM 718 C C . VAL A 1 90 ? -15.733 4.574 12.599 1.00 98.31 90 VAL A C 1
ATOM 720 O O . VAL A 1 90 ? -15.280 4.957 13.680 1.00 98.31 90 VAL A O 1
ATOM 723 N N . GLY A 1 91 ? -16.237 5.429 11.703 1.00 97.62 91 GLY A N 1
ATOM 724 C CA . GLY A 1 91 ? -16.334 6.876 11.911 1.00 97.62 91 GLY A CA 1
ATOM 725 C C . GLY A 1 91 ? -14.987 7.610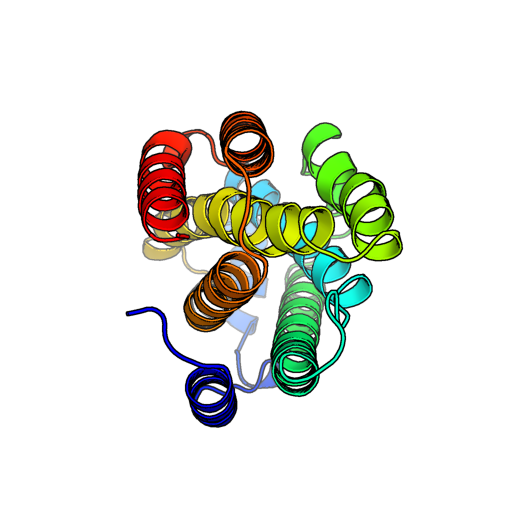 11.927 1.00 97.62 91 GLY A C 1
ATOM 726 O O . GLY A 1 91 ? -14.843 8.600 12.645 1.00 97.62 91 GLY A O 1
ATOM 727 N N . LEU A 1 92 ? -13.990 7.144 11.169 1.00 96.75 92 LEU A N 1
ATOM 728 C CA . LEU A 1 92 ? -12.669 7.779 11.091 1.00 96.75 92 LEU A CA 1
ATOM 729 C C . LEU A 1 92 ? -12.675 8.942 10.083 1.00 96.75 92 LEU A C 1
ATOM 731 O O . LEU A 1 92 ? -12.375 8.774 8.902 1.00 96.75 92 LEU A O 1
ATOM 735 N N . SER A 1 93 ? -13.029 10.136 10.558 1.00 88.50 93 SER A N 1
ATOM 736 C CA . SER A 1 93 ? -13.215 11.345 9.746 1.00 88.50 93 SER A CA 1
ATOM 737 C C . SER A 1 93 ? -11.975 12.253 9.722 1.00 88.50 93 SER A C 1
ATOM 739 O O . SER A 1 93 ? -12.043 13.363 10.232 1.00 88.50 93 SER A O 1
ATOM 741 N N . ASP A 1 94 ? -10.840 11.760 9.225 1.00 94.75 94 ASP A N 1
ATOM 742 C CA . ASP A 1 94 ? -9.665 12.505 8.704 1.00 94.75 94 ASP A CA 1
ATOM 743 C C . ASP A 1 94 ? -8.410 11.621 8.826 1.00 94.75 94 ASP A C 1
ATOM 745 O O . ASP A 1 94 ? -7.593 11.797 9.732 1.00 94.75 94 ASP A O 1
ATOM 749 N N . PRO A 1 95 ? -8.243 10.629 7.935 1.00 97.00 95 PRO A N 1
ATOM 750 C CA . PRO A 1 95 ? -7.095 9.726 7.981 1.00 97.00 95 PRO A CA 1
ATOM 751 C C . PRO A 1 95 ? -5.738 10.453 7.942 1.00 97.00 95 PRO A C 1
ATOM 753 O O . PRO A 1 95 ? -4.788 10.032 8.597 1.00 97.00 95 PRO A O 1
ATOM 756 N N . ARG A 1 96 ? -5.636 11.588 7.239 1.00 97.00 96 ARG A N 1
ATOM 757 C CA . ARG A 1 96 ? -4.365 12.317 7.089 1.00 97.00 96 ARG A CA 1
ATOM 758 C C . ARG A 1 96 ? -3.843 12.857 8.415 1.00 97.00 96 ARG A C 1
ATOM 760 O O . ARG A 1 96 ? -2.634 12.901 8.610 1.00 97.00 96 ARG A O 1
ATOM 767 N N . ALA A 1 97 ? -4.731 13.205 9.345 1.00 97.12 97 ALA A N 1
ATOM 768 C CA . ALA A 1 97 ? -4.346 13.665 10.678 1.00 97.12 97 ALA A CA 1
ATOM 769 C C . ALA A 1 97 ? -3.659 12.585 11.534 1.00 97.12 97 ALA A C 1
ATOM 771 O O . ALA A 1 97 ? -3.066 12.908 12.564 1.00 97.12 97 ALA A O 1
ATOM 772 N N . HIS A 1 98 ? -3.740 11.313 11.134 1.00 97.94 98 HIS A N 1
ATOM 773 C CA . HIS A 1 98 ? -3.190 10.184 11.880 1.00 97.94 98 HIS A CA 1
ATOM 774 C C . HIS A 1 98 ? -1.853 9.670 11.343 1.00 97.94 98 HIS A C 1
ATOM 776 O O . HIS A 1 98 ? -1.265 8.801 11.979 1.00 97.94 98 HIS A O 1
ATOM 782 N N . VAL A 1 99 ? -1.366 10.187 10.213 1.00 98.00 99 VAL A N 1
ATOM 783 C CA . VAL A 1 99 ? -0.106 9.759 9.591 1.00 98.00 99 VAL A CA 1
ATOM 784 C C . VAL A 1 99 ? 0.877 10.917 9.470 1.00 98.00 99 VAL A C 1
ATOM 786 O O . VAL A 1 99 ? 0.511 12.091 9.529 1.00 98.00 99 VAL A O 1
ATOM 789 N N . SER A 1 100 ? 2.163 10.596 9.328 1.00 97.75 100 SER A N 1
ATOM 790 C CA . SER A 1 100 ? 3.198 11.623 9.220 1.00 97.75 100 SER A CA 1
ATOM 791 C C . SER A 1 100 ? 3.111 12.371 7.878 1.00 97.75 100 SER A C 1
ATOM 793 O O . SER A 1 100 ? 2.759 11.773 6.859 1.00 97.75 100 SER A O 1
ATOM 795 N N . PRO A 1 101 ? 3.514 13.654 7.811 1.00 97.81 101 PRO A N 1
ATOM 796 C CA . PRO A 1 101 ? 3.595 14.372 6.538 1.00 97.81 101 PRO A CA 1
ATOM 797 C C . PRO A 1 101 ? 4.495 13.682 5.506 1.00 97.81 101 PRO A C 1
ATOM 799 O O . PRO A 1 101 ? 4.215 13.740 4.316 1.00 97.81 101 PRO A O 1
ATOM 802 N N . ALA A 1 102 ? 5.556 13.002 5.955 1.00 97.06 102 ALA A N 1
ATOM 803 C CA . ALA A 1 102 ? 6.446 12.245 5.077 1.00 97.06 102 ALA A CA 1
ATOM 804 C C . ALA A 1 102 ? 5.761 11.005 4.477 1.00 97.06 102 ALA A C 1
ATOM 806 O O . ALA A 1 102 ? 6.025 10.659 3.327 1.00 97.06 102 ALA A O 1
ATOM 807 N N . PHE A 1 103 ? 4.864 10.361 5.232 1.00 98.00 103 PHE A N 1
ATOM 808 C CA . PHE A 1 103 ? 4.007 9.304 4.704 1.00 98.00 103 PHE A CA 1
ATOM 809 C C . PHE A 1 103 ? 3.035 9.862 3.663 1.00 98.00 103 PHE A C 1
ATOM 811 O O . PHE A 1 103 ? 2.920 9.309 2.581 1.00 98.00 103 PHE A O 1
ATOM 818 N N . VAL A 1 104 ? 2.375 10.989 3.936 1.00 97.88 104 VAL A N 1
ATOM 819 C CA . VAL A 1 104 ? 1.466 11.603 2.952 1.00 97.88 104 VAL A CA 1
ATOM 820 C C . VAL A 1 104 ? 2.213 11.995 1.670 1.0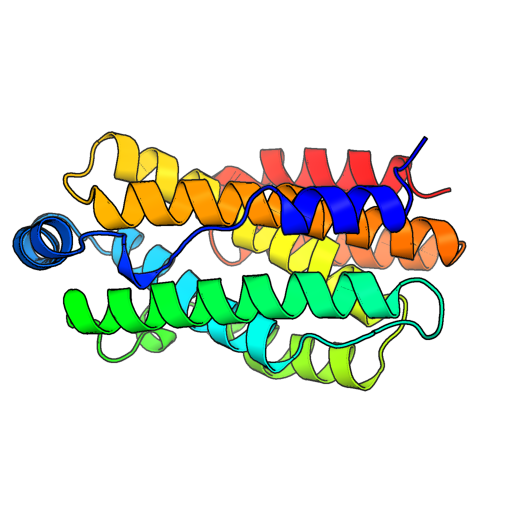0 97.88 104 VAL A C 1
ATOM 822 O O . VAL A 1 104 ? 1.744 11.711 0.572 1.00 97.88 104 VAL A O 1
ATOM 825 N N . ASP A 1 105 ? 3.411 12.571 1.796 1.00 97.56 105 ASP A N 1
ATOM 826 C CA . ASP A 1 105 ? 4.239 13.012 0.667 1.00 97.56 105 ASP A CA 1
ATOM 827 C C . ASP A 1 105 ? 4.545 11.889 -0.338 1.00 97.56 105 ASP A C 1
ATOM 829 O O . ASP A 1 105 ? 4.532 12.124 -1.551 1.00 97.56 105 ASP A O 1
ATOM 833 N N . ILE A 1 106 ? 4.794 10.660 0.136 1.00 97.44 106 ILE A N 1
ATOM 834 C CA . ILE A 1 106 ? 5.135 9.556 -0.768 1.00 97.44 106 ILE A CA 1
ATOM 835 C C . ILE A 1 106 ? 3.953 9.138 -1.651 1.00 97.44 106 ILE A C 1
ATOM 837 O O . ILE A 1 106 ? 4.168 8.830 -2.822 1.00 97.44 106 ILE A O 1
ATOM 841 N N . PHE A 1 107 ? 2.724 9.199 -1.135 1.00 97.44 107 PHE A N 1
ATOM 842 C CA . PHE A 1 107 ? 1.517 8.816 -1.872 1.00 97.44 107 PHE A CA 1
ATOM 843 C C . PHE A 1 107 ? 0.899 9.970 -2.665 1.00 97.44 107 PHE A C 1
ATOM 845 O O . PHE A 1 107 ? 0.447 9.757 -3.782 1.00 97.44 107 PHE A O 1
ATOM 852 N N . GLU A 1 108 ? 0.892 11.191 -2.130 1.00 96.06 108 GLU A N 1
ATOM 853 C CA . GLU A 1 108 ? 0.157 12.311 -2.743 1.00 96.06 108 GLU A CA 1
ATOM 854 C C . GLU A 1 108 ? 1.015 13.203 -3.639 1.00 96.06 108 GLU A C 1
ATOM 856 O O . GLU A 1 108 ? 0.484 14.000 -4.411 1.00 96.06 108 GLU A O 1
ATOM 861 N N . ARG A 1 109 ? 2.344 13.086 -3.556 1.00 97.44 109 ARG A N 1
ATOM 862 C CA . ARG A 1 109 ? 3.256 13.849 -4.413 1.00 97.44 109 ARG A CA 1
ATOM 863 C C . ARG A 1 109 ? 4.172 12.941 -5.216 1.00 97.44 109 ARG A C 1
ATOM 865 O O . ARG A 1 109 ? 4.185 13.000 -6.442 1.00 97.44 109 ARG A O 1
ATOM 872 N N . ARG A 1 110 ? 4.942 12.092 -4.538 1.00 97.75 110 ARG A N 1
ATOM 873 C CA . ARG A 1 110 ? 6.012 11.319 -5.189 1.00 97.75 110 ARG A CA 1
ATOM 874 C C . ARG A 1 110 ? 5.471 10.231 -6.106 1.00 97.75 110 ARG A C 1
ATOM 876 O O . ARG A 1 110 ? 5.989 10.056 -7.204 1.00 97.75 110 ARG A O 1
ATOM 883 N N . LEU A 1 111 ? 4.433 9.524 -5.666 1.00 97.69 111 LEU A N 1
ATOM 884 C CA . LEU A 1 111 ? 3.734 8.542 -6.484 1.00 97.69 111 LEU A CA 1
ATOM 885 C C . LEU A 1 111 ? 3.148 9.172 -7.761 1.00 97.69 111 LEU A C 1
ATOM 887 O O . LEU A 1 111 ? 3.515 8.692 -8.830 1.00 97.69 111 LEU A O 1
ATOM 891 N N . PRO A 1 112 ? 2.327 10.241 -7.717 1.00 97.69 112 PRO A N 1
ATOM 892 C CA . PRO A 1 112 ? 1.828 10.866 -8.942 1.00 97.69 112 PRO A CA 1
ATOM 893 C C . PRO A 1 112 ? 2.940 11.395 -9.860 1.00 97.69 112 PRO A C 1
ATOM 895 O O . PRO A 1 112 ? 2.844 11.239 -11.077 1.00 97.69 112 PRO A O 1
ATOM 898 N N . GLU A 1 113 ? 4.017 11.971 -9.310 1.00 97.69 113 GLU A N 1
ATOM 899 C CA . GLU A 1 113 ? 5.186 12.410 -10.092 1.00 97.69 113 GLU A CA 1
ATOM 900 C C . GLU A 1 113 ? 5.859 11.249 -10.841 1.00 97.69 113 GLU A C 1
ATOM 902 O O . GLU A 1 113 ? 6.179 11.385 -12.023 1.00 97.69 113 GLU A O 1
ATOM 907 N N . ALA A 1 114 ? 6.071 10.113 -10.169 1.00 96.88 114 ALA A N 1
ATOM 908 C CA . ALA A 1 114 ? 6.668 8.927 -10.779 1.00 96.88 114 ALA A CA 1
ATOM 909 C C . ALA A 1 114 ? 5.709 8.278 -11.783 1.00 96.88 114 ALA A C 1
ATOM 911 O O . ALA A 1 114 ? 6.104 7.956 -12.899 1.00 96.88 114 ALA A O 1
ATOM 912 N N . ALA A 1 115 ? 4.432 8.151 -11.421 1.00 96.31 115 ALA A N 1
ATOM 913 C CA . ALA A 1 115 ? 3.394 7.605 -12.280 1.00 96.31 115 ALA A CA 1
ATOM 914 C C . ALA A 1 115 ? 3.305 8.389 -13.599 1.00 96.31 115 ALA A C 1
ATOM 916 O O . ALA A 1 115 ? 3.280 7.781 -14.661 1.00 96.31 115 ALA A O 1
ATOM 917 N N . ALA A 1 116 ? 3.351 9.724 -13.559 1.00 96.38 116 ALA A N 1
ATOM 918 C CA . ALA A 1 116 ? 3.328 10.557 -14.762 1.00 96.38 116 ALA A CA 1
ATOM 919 C C . ALA A 1 116 ? 4.537 10.344 -15.696 1.00 96.38 116 ALA A C 1
ATOM 921 O O . ALA A 1 116 ? 4.425 10.585 -16.898 1.00 96.38 116 ALA A O 1
ATOM 922 N N . GLN A 1 117 ? 5.683 9.917 -15.159 1.00 93.88 117 GLN A N 1
ATOM 923 C CA . GLN A 1 117 ? 6.878 9.587 -15.946 1.00 93.88 117 GLN A CA 1
ATOM 924 C C . GLN A 1 117 ? 6.829 8.168 -16.518 1.00 93.88 117 GLN A C 1
ATOM 926 O O . GLN A 1 117 ? 7.474 7.909 -17.534 1.00 93.88 117 GLN A O 1
ATOM 931 N N . ALA A 1 118 ? 6.035 7.284 -15.902 1.00 94.75 118 ALA A N 1
ATOM 932 C CA . ALA A 1 118 ? 5.970 5.862 -16.209 1.00 94.75 118 ALA A CA 1
ATOM 933 C C . ALA A 1 118 ? 7.358 5.185 -16.102 1.00 94.75 118 ALA A C 1
ATOM 935 O O . ALA A 1 118 ? 8.276 5.695 -15.460 1.00 94.75 118 ALA A O 1
ATOM 936 N N . GLY A 1 119 ? 7.506 3.991 -16.666 1.00 96.00 119 GLY A N 1
ATOM 937 C CA . GLY A 1 119 ? 8.784 3.293 -16.759 1.00 96.00 119 GLY A CA 1
ATOM 938 C C . GLY A 1 119 ? 9.295 2.676 -15.454 1.00 96.00 119 GLY A C 1
ATOM 939 O O . GLY A 1 119 ? 8.532 2.284 -14.564 1.00 96.00 119 GLY A O 1
ATOM 940 N N . VAL A 1 120 ? 10.622 2.540 -15.379 1.00 96.25 120 VAL A N 1
ATOM 941 C CA . VAL A 1 120 ? 11.334 1.838 -14.298 1.00 96.25 120 VAL A CA 1
ATOM 942 C C . VAL A 1 120 ? 11.132 2.543 -12.963 1.00 96.25 120 VAL A C 1
ATOM 944 O O . VAL A 1 120 ? 10.901 1.883 -11.953 1.00 96.25 120 VAL A O 1
ATOM 947 N N . GLU A 1 121 ? 11.168 3.872 -12.955 1.00 95.00 121 GLU A N 1
ATOM 948 C CA . GLU A 1 121 ? 11.002 4.700 -11.765 1.00 95.00 121 GLU A CA 1
ATOM 949 C C . GLU A 1 121 ? 9.605 4.521 -11.161 1.00 95.00 121 GLU A C 1
ATOM 951 O O . GLU A 1 121 ? 9.477 4.315 -9.951 1.00 95.00 121 GLU A O 1
ATOM 956 N N . ALA A 1 122 ? 8.564 4.521 -12.002 1.00 97.62 122 ALA A N 1
ATOM 957 C CA . ALA A 1 122 ? 7.190 4.275 -11.573 1.00 97.62 122 ALA A CA 1
ATOM 958 C C . ALA A 1 122 ? 7.015 2.855 -11.023 1.00 97.62 122 ALA A C 1
ATOM 960 O O . ALA A 1 122 ? 6.493 2.679 -9.923 1.00 97.62 122 ALA A O 1
ATOM 961 N N . VAL A 1 123 ? 7.496 1.833 -11.742 1.00 98.06 123 VAL A N 1
ATOM 962 C CA . VAL A 1 123 ? 7.384 0.436 -11.292 1.00 98.06 123 VAL A CA 1
ATOM 963 C C . VAL A 1 123 ? 8.174 0.193 -10.008 1.00 98.06 123 VAL A C 1
ATOM 965 O O . VAL A 1 123 ? 7.666 -0.482 -9.110 1.00 98.06 123 VAL A O 1
ATOM 968 N N . GLY A 1 124 ? 9.382 0.749 -9.903 1.00 98.25 124 GLY A N 1
ATOM 969 C CA . GLY A 1 124 ? 10.240 0.653 -8.728 1.00 98.25 124 GLY A CA 1
ATOM 970 C C . GLY A 1 124 ? 9.603 1.301 -7.502 1.00 98.25 124 GLY A C 1
ATOM 971 O O . GLY A 1 124 ? 9.504 0.655 -6.459 1.00 98.25 124 GLY A O 1
ATOM 972 N N . LEU A 1 125 ? 9.105 2.537 -7.626 1.00 98.56 125 LEU A N 1
ATOM 973 C CA . LEU A 1 125 ? 8.413 3.201 -6.521 1.00 98.56 125 LEU A CA 1
ATOM 974 C C . LEU A 1 125 ? 7.136 2.445 -6.139 1.00 98.56 125 LEU A C 1
ATOM 976 O O . LEU A 1 125 ? 6.964 2.099 -4.976 1.00 98.56 125 LEU A O 1
ATOM 980 N N . TYR A 1 126 ? 6.269 2.141 -7.101 1.00 98.62 126 TYR A N 1
ATOM 981 C CA . TYR A 1 126 ? 4.972 1.527 -6.829 1.00 98.62 126 TYR A CA 1
ATOM 982 C C . TYR A 1 126 ? 5.118 0.130 -6.204 1.00 98.62 126 TYR A C 1
ATOM 984 O O . TYR A 1 126 ? 4.724 -0.097 -5.064 1.00 98.62 126 TYR A O 1
ATOM 992 N N . HIS A 1 127 ? 5.769 -0.802 -6.900 1.00 98.62 127 HIS A N 1
ATOM 993 C CA . HIS A 1 127 ? 5.720 -2.217 -6.519 1.00 98.62 127 HIS A CA 1
ATOM 994 C C . HIS A 1 127 ? 6.803 -2.597 -5.510 1.00 98.62 127 HIS A C 1
ATOM 996 O O . HIS A 1 127 ? 6.604 -3.471 -4.665 1.00 98.62 127 HIS A O 1
ATOM 1002 N N . MET A 1 128 ? 8.002 -2.011 -5.613 1.00 98.56 128 MET A N 1
ATOM 1003 C CA . MET A 1 128 ? 9.105 -2.401 -4.728 1.00 98.56 128 MET A CA 1
ATOM 1004 C C . MET A 1 128 ? 9.086 -1.609 -3.427 1.00 98.56 128 MET A C 1
ATOM 1006 O O . MET A 1 128 ? 9.364 -2.186 -2.377 1.00 98.56 128 MET A O 1
ATOM 1010 N N . VAL A 1 129 ? 8.749 -0.319 -3.488 1.00 98.69 129 VAL A N 1
ATOM 1011 C CA . VAL A 1 129 ? 8.788 0.572 -2.324 1.00 98.69 129 VAL A CA 1
ATOM 1012 C C . VAL A 1 129 ? 7.421 0.672 -1.652 1.00 98.69 129 VAL A C 1
ATOM 1014 O O . VAL A 1 129 ? 7.325 0.352 -0.470 1.00 98.69 129 VAL A O 1
ATOM 1017 N N . LEU A 1 130 ? 6.360 1.084 -2.350 1.00 98.62 130 LEU A N 1
ATOM 1018 C CA . LEU A 1 130 ? 5.053 1.267 -1.707 1.00 98.62 130 LEU A CA 1
ATOM 1019 C C . LEU A 1 130 ? 4.457 -0.077 -1.287 1.00 98.62 130 LEU A C 1
ATOM 1021 O O . LEU A 1 130 ? 4.323 -0.323 -0.092 1.00 98.62 130 LEU A O 1
ATOM 1025 N N . GLU A 1 131 ? 4.209 -0.987 -2.225 1.00 98.56 131 GLU A N 1
ATOM 1026 C CA . GLU A 1 131 ? 3.659 -2.312 -1.904 1.00 98.56 131 GLU A CA 1
ATOM 1027 C C . GLU A 1 131 ? 4.682 -3.178 -1.150 1.00 98.56 131 GLU A C 1
ATOM 1029 O O . GLU A 1 131 ? 4.429 -3.711 -0.063 1.00 98.56 131 GLU A O 1
ATOM 1034 N N . GLY A 1 132 ? 5.890 -3.293 -1.714 1.00 98.31 132 GLY A N 1
ATOM 1035 C CA . GLY A 1 132 ? 6.927 -4.218 -1.260 1.00 98.31 132 GLY A CA 1
ATOM 1036 C C . GLY A 1 132 ? 7.613 -3.864 0.059 1.00 98.31 132 GLY A C 1
ATOM 1037 O O . GLY A 1 132 ? 8.189 -4.768 0.680 1.00 98.31 132 GLY A O 1
ATOM 1038 N N . VAL A 1 133 ? 7.551 -2.598 0.489 1.00 98.81 133 VAL A N 1
ATOM 1039 C CA . VAL A 1 133 ? 8.141 -2.115 1.746 1.00 98.81 133 VAL A CA 1
ATOM 1040 C C . VAL A 1 133 ? 7.088 -1.464 2.636 1.00 98.81 133 VAL A C 1
ATOM 1042 O O . VAL A 1 133 ? 6.825 -2.005 3.707 1.00 98.81 133 VAL A O 1
ATOM 1045 N N . VAL A 1 134 ? 6.489 -0.341 2.229 1.00 98.69 134 VAL A N 1
ATOM 1046 C CA . VAL A 1 134 ? 5.637 0.481 3.109 1.00 98.69 134 VAL A CA 1
ATOM 1047 C C . VAL A 1 134 ? 4.372 -0.273 3.521 1.00 98.69 134 VAL A C 1
ATOM 1049 O O . VAL A 1 134 ? 4.157 -0.498 4.714 1.00 98.69 134 VAL A O 1
ATOM 1052 N N . PHE A 1 135 ? 3.569 -0.726 2.558 1.00 98.38 135 PHE A N 1
ATOM 1053 C CA . PHE A 1 135 ? 2.359 -1.497 2.827 1.00 98.38 135 PHE A CA 1
ATOM 1054 C C . PHE A 1 135 ? 2.674 -2.838 3.450 1.00 98.38 135 PHE A C 1
ATOM 1056 O O . PHE A 1 135 ? 2.104 -3.145 4.488 1.00 98.38 135 PHE A O 1
ATOM 1063 N N . THR A 1 136 ? 3.625 -3.605 2.911 1.00 98.38 136 THR A N 1
ATOM 1064 C CA . THR A 1 136 ? 3.993 -4.895 3.515 1.00 98.38 136 THR A CA 1
ATOM 1065 C C . THR A 1 136 ? 4.390 -4.741 4.996 1.00 98.38 136 THR A C 1
ATOM 1067 O O . THR A 1 136 ? 4.004 -5.568 5.825 1.00 98.38 136 THR A O 1
ATOM 1070 N N . ALA A 1 137 ? 5.131 -3.687 5.363 1.00 98.50 137 ALA A N 1
ATOM 1071 C CA . ALA A 1 137 ? 5.492 -3.411 6.754 1.00 98.50 137 ALA A CA 1
ATOM 1072 C C . ALA A 1 137 ? 4.259 -3.066 7.604 1.00 98.50 137 ALA A C 1
ATOM 1074 O O . ALA A 1 137 ? 4.062 -3.664 8.664 1.00 98.50 137 ALA A O 1
ATOM 1075 N N . GLY A 1 138 ? 3.403 -2.159 7.124 1.00 98.38 138 GLY A N 1
ATOM 1076 C CA . GLY A 1 138 ? 2.158 -1.804 7.807 1.00 98.38 138 GLY A CA 1
ATOM 1077 C C . GLY A 1 138 ? 1.190 -2.978 7.948 1.00 98.38 138 GLY A C 1
ATOM 1078 O O . GLY A 1 138 ? 0.553 -3.120 8.987 1.00 98.38 138 GLY A O 1
ATOM 1079 N N . GLN A 1 139 ? 1.130 -3.868 6.954 1.00 97.44 139 GLN A N 1
ATOM 1080 C CA . 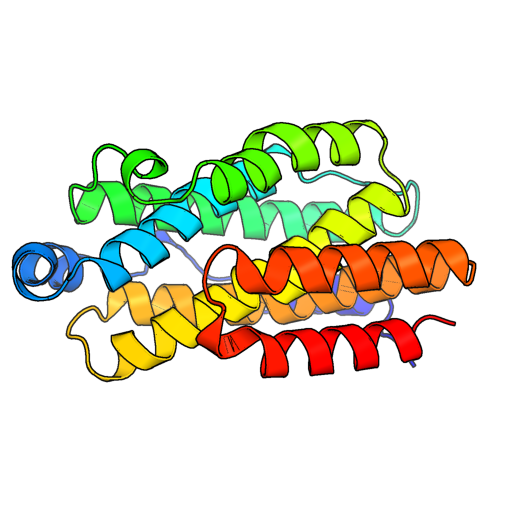GLN A 1 139 ? 0.288 -5.065 6.965 1.00 97.44 139 GLN A CA 1
ATOM 1081 C C . GLN A 1 139 ? 0.752 -6.025 8.056 1.00 97.44 139 GLN A C 1
ATOM 1083 O O . GLN A 1 139 ? -0.068 -6.478 8.849 1.00 97.44 139 GLN A O 1
ATOM 1088 N N . TYR A 1 140 ? 2.058 -6.301 8.150 1.00 97.69 140 TYR A N 1
ATOM 1089 C CA . TYR A 1 140 ? 2.588 -7.143 9.226 1.00 97.69 140 TYR A CA 1
ATOM 1090 C C . TYR A 1 140 ? 2.350 -6.533 10.606 1.00 97.69 140 TYR A C 1
ATOM 1092 O O . TYR A 1 140 ? 1.859 -7.232 11.489 1.00 97.69 140 TYR A O 1
ATOM 1100 N N . ALA A 1 141 ? 2.641 -5.242 10.780 1.00 98.12 141 ALA A N 1
ATOM 1101 C CA . ALA A 1 141 ? 2.416 -4.561 12.052 1.00 98.12 141 ALA A CA 1
ATOM 1102 C C . ALA A 1 141 ? 0.934 -4.594 12.460 1.00 98.12 141 ALA A C 1
ATOM 1104 O O . ALA A 1 141 ? 0.609 -4.903 13.606 1.00 98.12 141 ALA A O 1
ATOM 1105 N N . LEU A 1 142 ? 0.023 -4.329 11.519 1.00 98.12 142 LEU A N 1
ATOM 1106 C CA . LEU A 1 142 ? -1.408 -4.322 11.791 1.00 98.12 142 LEU A CA 1
ATOM 1107 C C . LEU A 1 142 ? -1.931 -5.731 12.090 1.00 98.12 142 LEU A C 1
ATOM 1109 O O . LEU A 1 142 ? -2.593 -5.916 13.106 1.00 98.12 142 LEU A O 1
ATOM 1113 N N . LEU A 1 143 ? -1.600 -6.738 11.277 1.00 97.56 143 LEU A N 1
ATOM 1114 C CA . LEU A 1 143 ? -2.048 -8.120 11.494 1.00 97.56 143 LEU A CA 1
ATOM 1115 C C . LEU A 1 143 ? -1.567 -8.693 12.837 1.00 97.56 143 LEU A C 1
ATOM 1117 O O . LEU A 1 143 ? -2.333 -9.384 13.505 1.00 97.56 143 LEU A O 1
ATOM 1121 N N . GLU A 1 144 ? -0.349 -8.365 13.281 1.00 96.62 144 GLU A N 1
ATOM 1122 C CA . GLU A 1 144 ? 0.165 -8.771 14.601 1.00 96.62 144 GLU A CA 1
ATOM 1123 C C . GLU A 1 144 ? -0.659 -8.191 15.765 1.00 96.62 144 GLU A C 1
ATOM 1125 O O . GLU A 1 144 ? -0.826 -8.845 16.801 1.00 96.62 144 GLU A O 1
ATOM 1130 N N . ILE A 1 145 ? -1.191 -6.976 15.602 1.00 95.94 145 ILE A N 1
ATOM 1131 C CA . ILE A 1 145 ? -2.091 -6.348 16.575 1.00 95.94 145 ILE A CA 1
ATOM 1132 C C . ILE A 1 145 ? -3.491 -6.968 16.475 1.00 95.94 145 ILE A C 1
ATOM 1134 O O . ILE A 1 145 ? -4.100 -7.301 17.497 1.00 95.94 145 ILE A O 1
ATOM 1138 N N . LEU A 1 146 ? -3.996 -7.145 15.250 1.00 94.25 146 LEU A N 1
ATOM 1139 C CA . LEU A 1 146 ? -5.354 -7.617 14.990 1.00 94.25 146 LEU A CA 1
ATOM 1140 C C . LEU A 1 146 ? -5.585 -9.072 15.389 1.00 94.25 146 LEU A C 1
ATOM 1142 O O . LEU A 1 146 ? -6.694 -9.391 15.801 1.00 94.25 146 LEU A O 1
ATOM 1146 N N . ASP A 1 147 ? -4.553 -9.919 15.373 1.00 89.75 147 ASP A N 1
ATOM 1147 C CA . ASP A 1 147 ? -4.618 -11.307 15.862 1.00 89.75 147 ASP A CA 1
ATOM 1148 C C . ASP A 1 147 ? -5.170 -11.409 17.300 1.00 89.75 147 ASP A C 1
ATOM 1150 O O . ASP A 1 147 ? -5.771 -12.405 17.699 1.00 89.75 147 ASP A O 1
ATOM 1154 N N . LYS A 1 148 ? -5.011 -10.338 18.087 1.00 87.81 148 LYS A N 1
ATOM 1155 C CA . LYS A 1 148 ? -5.507 -10.232 19.468 1.00 87.81 148 LYS A CA 1
ATOM 1156 C C . LYS A 1 148 ? -6.646 -9.224 19.620 1.00 87.81 148 LYS A C 1
ATOM 1158 O O . LYS A 1 148 ? -7.218 -9.114 20.707 1.00 87.81 148 LYS A O 1
ATOM 1163 N N . ALA A 1 149 ? -6.960 -8.466 18.572 1.00 85.81 149 ALA A N 1
ATOM 1164 C CA . ALA A 1 149 ? -7.988 -7.438 18.592 1.00 85.81 149 ALA A CA 1
ATOM 1165 C C . ALA A 1 149 ? -9.341 -8.011 18.156 1.00 85.81 149 ALA A C 1
ATOM 1167 O O . ALA A 1 149 ? -9.437 -8.883 17.301 1.00 85.81 149 ALA A O 1
ATOM 1168 N N . GLN A 1 150 ? -10.429 -7.475 18.705 1.00 95.31 150 GLN A N 1
ATOM 1169 C CA . GLN A 1 150 ? -11.785 -7.875 18.316 1.00 95.31 150 GLN A CA 1
ATOM 1170 C C . GLN A 1 150 ? -12.286 -7.052 17.113 1.00 95.31 150 GLN A C 1
ATOM 1172 O O . GLN A 1 150 ? -13.341 -6.421 17.196 1.00 95.31 150 GLN A O 1
ATOM 1177 N N . LEU A 1 151 ? -11.508 -7.040 16.024 1.00 98.25 151 LEU A N 1
ATOM 1178 C CA . LEU A 1 151 ? -11.778 -6.335 14.758 1.00 98.25 151 LEU A CA 1
ATOM 1179 C C . LEU A 1 151 ? -11.726 -7.331 13.574 1.00 98.25 151 LEU A C 1
ATOM 1181 O O . LEU A 1 151 ? -10.785 -7.304 12.776 1.00 98.25 151 LEU A O 1
ATOM 1185 N N . PRO A 1 152 ? -12.668 -8.293 13.516 1.00 98.06 152 PRO A N 1
ATOM 1186 C CA . PRO A 1 152 ? -12.592 -9.425 12.593 1.00 98.06 152 PRO A CA 1
ATOM 1187 C C . PRO A 1 152 ? -12.731 -9.030 11.118 1.00 98.06 152 PRO A C 1
ATOM 1189 O O . PRO A 1 152 ? -12.055 -9.624 10.283 1.00 98.06 152 PRO A O 1
ATOM 1192 N N . GLY A 1 153 ? -13.555 -8.029 10.794 1.00 98.56 153 GLY A N 1
ATOM 1193 C CA . GLY A 1 153 ? -13.736 -7.570 9.418 1.00 98.56 153 GLY A CA 1
ATOM 1194 C C . GLY A 1 153 ? -12.477 -6.898 8.874 1.00 98.56 153 GLY A C 1
ATOM 1195 O O . GLY A 1 153 ? -12.094 -7.129 7.728 1.00 98.56 153 GLY A O 1
ATOM 1196 N N . LEU A 1 154 ? -11.773 -6.126 9.710 1.00 98.56 154 LEU A N 1
ATOM 1197 C CA . LEU A 1 154 ? -10.467 -5.590 9.339 1.00 98.56 154 LEU A CA 1
ATOM 1198 C C . LEU A 1 154 ? -9.443 -6.703 9.136 1.00 98.56 154 LEU A C 1
ATOM 1200 O O . LEU A 1 154 ? -8.746 -6.690 8.131 1.00 98.56 154 LEU A O 1
ATOM 1204 N N . TYR A 1 155 ? -9.360 -7.668 10.059 1.00 98.44 155 TYR A N 1
ATOM 1205 C CA . TYR A 1 155 ? -8.417 -8.784 9.942 1.00 98.44 155 TYR A CA 1
ATOM 1206 C C . TYR A 1 155 ? -8.626 -9.565 8.636 1.00 98.44 155 TYR A C 1
ATOM 1208 O O . TYR A 1 155 ? -7.670 -9.800 7.899 1.00 98.44 155 TYR A O 1
ATOM 1216 N N . GLU A 1 156 ? -9.876 -9.916 8.320 1.00 98.38 156 GLU A N 1
ATOM 1217 C CA . GLU A 1 156 ? -10.231 -10.603 7.075 1.00 98.38 156 GLU A CA 1
ATOM 1218 C C 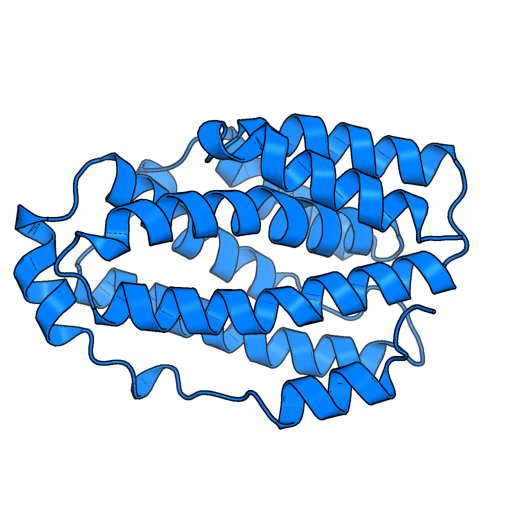. GLU A 1 156 ? -9.835 -9.787 5.839 1.00 98.38 156 GLU A C 1
ATOM 1220 O O . GLU A 1 156 ? -9.173 -10.311 4.940 1.00 98.38 156 GLU A O 1
ATOM 1225 N N . GLY A 1 157 ? -10.182 -8.497 5.808 1.00 98.44 157 GLY A N 1
ATOM 1226 C CA . GLY A 1 157 ? -9.817 -7.616 4.701 1.00 98.44 157 GLY A CA 1
ATOM 1227 C C . GLY A 1 157 ? -8.305 -7.486 4.523 1.00 98.44 157 GLY A C 1
ATOM 1228 O O . GLY A 1 157 ? -7.815 -7.599 3.403 1.00 98.44 157 GLY A O 1
ATOM 1229 N N . MET A 1 158 ? -7.549 -7.343 5.615 1.00 98.06 158 MET A N 1
ATOM 1230 C CA . MET A 1 158 ? -6.086 -7.262 5.569 1.00 98.06 158 MET A CA 1
ATOM 1231 C C . MET A 1 158 ? -5.441 -8.536 5.009 1.00 98.06 158 MET A C 1
ATOM 1233 O O . MET A 1 158 ? -4.497 -8.443 4.228 1.00 98.06 158 MET A O 1
ATOM 1237 N N . GLU A 1 159 ? -5.938 -9.722 5.369 1.00 97.62 159 GLU A N 1
ATOM 1238 C CA . GLU A 1 159 ? -5.445 -10.995 4.819 1.00 97.62 159 GLU A CA 1
ATOM 1239 C C . GLU A 1 159 ? -5.727 -11.121 3.311 1.00 97.62 159 GLU A C 1
ATOM 1241 O O . GLU A 1 159 ? -4.895 -11.639 2.557 1.00 97.62 159 GLU A O 1
ATOM 1246 N N . LEU A 1 160 ? -6.886 -10.633 2.857 1.00 98.38 160 LEU A N 1
ATOM 1247 C CA . LEU A 1 160 ? -7.261 -10.622 1.441 1.00 98.38 160 LEU A CA 1
ATOM 1248 C C . LEU A 1 160 ? -6.417 -9.629 0.634 1.00 98.38 160 LEU A C 1
ATOM 1250 O O . LEU A 1 160 ? -5.887 -10.011 -0.408 1.00 98.38 160 LEU A O 1
ATOM 1254 N N . VAL A 1 161 ? -6.215 -8.412 1.143 1.00 98.31 161 VAL A N 1
ATOM 1255 C CA . VAL A 1 161 ? -5.315 -7.413 0.542 1.00 98.31 161 VAL A CA 1
ATOM 1256 C C . VAL A 1 161 ? -3.884 -7.964 0.478 1.00 98.31 161 VAL A C 1
ATOM 1258 O O . VAL A 1 161 ? -3.295 -8.023 -0.595 1.00 98.31 161 VAL A O 1
ATOM 1261 N N . LEU A 1 162 ? -3.352 -8.523 1.575 1.00 95.88 162 LEU A N 1
ATOM 1262 C CA . LEU A 1 162 ? -2.020 -9.152 1.602 1.00 95.88 162 LEU A CA 1
ATOM 1263 C C . LEU A 1 162 ? -1.872 -10.294 0.578 1.00 95.88 162 LEU A C 1
ATOM 1265 O O . LEU A 1 162 ? -0.764 -10.596 0.115 1.00 95.88 162 LEU A O 1
ATOM 1269 N N . ARG A 1 163 ? -2.958 -10.999 0.246 1.00 96.25 163 ARG A N 1
ATOM 1270 C CA . ARG A 1 163 ? -2.944 -12.030 -0.800 1.00 96.25 163 ARG A CA 1
ATOM 1271 C C . ARG A 1 163 ? -2.781 -11.418 -2.191 1.00 96.25 163 ARG A C 1
ATOM 1273 O O . ARG A 1 163 ? -2.035 -11.997 -2.985 1.00 96.25 163 ARG A O 1
ATOM 1280 N N . ASP A 1 164 ? -3.442 -10.298 -2.455 1.00 98.25 164 ASP A N 1
ATOM 1281 C CA . ASP A 1 164 ? -3.360 -9.573 -3.724 1.00 98.25 164 ASP A CA 1
ATOM 1282 C C . ASP A 1 164 ? -1.956 -8.948 -3.888 1.00 98.25 164 ASP A C 1
ATOM 1284 O O . ASP A 1 164 ? -1.246 -9.263 -4.848 1.00 98.25 164 ASP A O 1
ATOM 1288 N N . GLU A 1 165 ? -1.442 -8.271 -2.856 1.00 97.88 165 GLU A N 1
ATOM 1289 C CA . GLU A 1 165 ? -0.106 -7.643 -2.868 1.00 97.88 165 GLU A CA 1
ATOM 1290 C C . GLU A 1 165 ? 1.030 -8.597 -3.253 1.00 97.88 165 GLU A C 1
ATOM 1292 O O . GLU A 1 165 ? 2.002 -8.239 -3.924 1.00 97.88 165 GLU A O 1
ATOM 1297 N N . LYS A 1 166 ? 0.934 -9.872 -2.856 1.00 96.25 166 LYS A N 1
ATOM 1298 C CA . LYS A 1 166 ? 1.961 -10.871 -3.192 1.00 96.25 166 LYS A CA 1
ATOM 1299 C C . LYS A 1 166 ? 2.156 -11.005 -4.696 1.00 96.25 166 LYS A C 1
ATOM 1301 O O . LYS A 1 166 ? 3.294 -11.214 -5.134 1.00 96.25 166 LYS A O 1
ATOM 1306 N N . TRP A 1 167 ? 1.075 -10.951 -5.471 1.00 97.88 167 TRP A N 1
ATOM 1307 C CA . TRP A 1 167 ? 1.174 -11.076 -6.917 1.00 97.88 167 TRP A CA 1
ATOM 1308 C C . TRP A 1 167 ? 1.449 -9.733 -7.590 1.00 97.88 167 TRP A C 1
ATOM 1310 O O . TRP A 1 167 ? 2.194 -9.755 -8.569 1.00 97.88 167 TRP A O 1
ATOM 1320 N N . HIS A 1 168 ? 0.983 -8.607 -7.037 1.00 98.56 168 HIS A N 1
ATOM 1321 C CA . HIS A 1 168 ? 1.334 -7.259 -7.511 1.00 98.56 168 HIS A CA 1
ATOM 1322 C C . HIS A 1 168 ? 2.850 -7.053 -7.476 1.00 98.56 168 HIS A C 1
ATOM 1324 O O . HIS A 1 168 ? 3.494 -6.832 -8.505 1.00 98.56 168 HIS A O 1
ATOM 1330 N N . ILE A 1 169 ? 3.470 -7.324 -6.326 1.00 98.19 169 ILE A N 1
ATOM 1331 C CA . ILE A 1 169 ? 4.920 -7.201 -6.162 1.00 98.19 169 ILE A CA 1
ATOM 1332 C C . ILE A 1 169 ? 5.671 -8.191 -7.072 1.00 98.19 169 ILE A C 1
ATOM 1334 O O . ILE A 1 169 ? 6.731 -7.884 -7.632 1.00 98.19 169 ILE A O 1
ATOM 1338 N N . GLY A 1 170 ? 5.138 -9.406 -7.238 1.00 97.75 170 GLY A N 1
ATOM 1339 C CA . GLY A 1 170 ? 5.687 -10.397 -8.168 1.00 97.75 170 GLY A CA 1
ATOM 1340 C C . GLY A 1 170 ? 5.648 -9.924 -9.624 1.00 97.75 170 GLY A C 1
ATOM 1341 O O . GLY A 1 170 ? 6.620 -10.112 -10.360 1.00 97.75 170 GLY A O 1
ATOM 1342 N N . PHE A 1 171 ? 4.553 -9.282 -10.022 1.00 98.00 171 PHE A N 1
ATOM 1343 C CA . PHE A 1 171 ? 4.368 -8.681 -11.334 1.00 98.00 171 PHE A CA 1
ATOM 1344 C C . PHE A 1 171 ? 5.302 -7.481 -11.542 1.00 98.00 171 PHE A C 1
ATOM 1346 O O . PHE A 1 171 ? 6.013 -7.449 -12.546 1.00 98.00 171 PHE A O 1
ATOM 1353 N N . GLY A 1 172 ? 5.423 -6.575 -10.572 1.00 97.75 172 GLY A N 1
ATOM 1354 C CA . GLY A 1 172 ? 6.398 -5.484 -10.622 1.00 97.75 172 GLY A CA 1
ATOM 1355 C C . GLY A 1 172 ? 7.836 -5.987 -10.773 1.00 97.75 172 GLY A C 1
ATOM 1356 O O . GLY A 1 172 ? 8.586 -5.488 -11.608 1.00 97.75 172 GLY A O 1
ATOM 1357 N N . THR A 1 173 ? 8.202 -7.059 -10.059 1.00 97.50 173 THR A N 1
ATOM 1358 C CA . THR A 1 173 ? 9.519 -7.711 -10.208 1.00 97.50 173 THR A CA 1
ATOM 1359 C C . THR A 1 173 ? 9.736 -8.223 -11.638 1.00 97.50 173 THR A C 1
ATOM 1361 O O . THR A 1 173 ? 10.837 -8.116 -12.175 1.00 97.50 173 THR A O 1
ATOM 1364 N N . ARG A 1 174 ? 8.691 -8.766 -12.280 1.00 96.88 174 ARG A N 1
ATOM 1365 C CA . ARG A 1 174 ? 8.742 -9.193 -13.685 1.00 96.88 174 ARG A CA 1
ATOM 1366 C C . ARG A 1 174 ? 8.935 -8.012 -14.636 1.00 96.88 174 ARG A C 1
ATOM 1368 O O . ARG A 1 174 ? 9.750 -8.125 -15.543 1.00 96.88 174 ARG A O 1
ATOM 1375 N N . CYS A 1 175 ? 8.225 -6.905 -14.427 1.00 96.94 175 CYS A N 1
ATOM 1376 C CA . CYS A 1 175 ? 8.397 -5.689 -15.223 1.00 96.94 175 CYS A CA 1
ATOM 1377 C C . CYS A 1 175 ? 9.826 -5.146 -15.137 1.00 96.94 175 CYS A C 1
ATOM 1379 O O . CYS A 1 175 ? 10.412 -4.840 -16.167 1.00 96.94 175 CYS A O 1
ATOM 1381 N N . LEU A 1 176 ? 10.409 -5.093 -13.935 1.00 96.75 176 LEU A N 1
ATOM 1382 C CA . LEU A 1 176 ? 11.802 -4.669 -13.766 1.00 96.75 176 LEU A CA 1
ATOM 1383 C C . LEU A 1 176 ? 12.774 -5.635 -14.456 1.00 96.75 176 LEU A C 1
ATOM 1385 O O . LEU A 1 176 ? 13.693 -5.197 -15.131 1.00 96.75 176 LEU A O 1
ATOM 1389 N N . ASN A 1 177 ? 12.550 -6.948 -14.362 1.00 95.38 177 ASN A N 1
ATOM 1390 C CA . ASN A 1 177 ? 13.396 -7.913 -15.066 1.00 95.38 177 ASN A CA 1
ATOM 1391 C C . ASN A 1 177 ? 13.358 -7.739 -16.591 1.00 95.38 177 ASN A C 1
ATOM 1393 O O . ASN A 1 177 ? 14.379 -7.893 -17.245 1.00 95.38 177 ASN A O 1
ATOM 1397 N N . ASP A 1 178 ? 12.194 -7.448 -17.169 1.00 95.06 178 ASP A N 1
ATOM 1398 C CA . ASP A 1 178 ? 12.085 -7.236 -18.618 1.00 95.06 178 ASP A CA 1
ATOM 1399 C C . ASP A 1 178 ? 12.687 -5.889 -19.061 1.00 95.06 178 ASP A C 1
ATOM 1401 O O . ASP A 1 178 ? 13.023 -5.733 -20.233 1.00 95.06 178 ASP A O 1
ATOM 1405 N N . ALA A 1 179 ? 12.842 -4.935 -18.136 1.00 94.56 179 ALA A N 1
ATOM 1406 C CA . ALA A 1 179 ? 13.407 -3.614 -18.395 1.00 94.56 179 ALA A CA 1
ATOM 1407 C C . ALA A 1 179 ? 14.949 -3.558 -18.353 1.00 94.56 179 ALA A C 1
ATOM 1409 O O . ALA A 1 179 ? 15.489 -2.490 -18.622 1.00 94.56 179 ALA A O 1
ATOM 1410 N N . ASP A 1 180 ? 15.632 -4.671 -18.045 1.00 90.81 180 ASP A N 1
ATOM 1411 C CA . ASP A 1 180 ? 17.104 -4.804 -18.058 1.00 90.81 180 ASP A CA 1
ATOM 1412 C C . ASP A 1 180 ? 17.820 -3.679 -17.281 1.00 90.81 180 ASP A C 1
ATOM 1414 O O . ASP A 1 180 ? 18.556 -2.866 -17.843 1.00 90.81 180 ASP A O 1
ATOM 1418 N N . LEU A 1 181 ? 17.526 -3.589 -15.977 1.00 95.00 181 LEU A N 1
ATOM 1419 C CA . LEU A 1 181 ? 18.020 -2.511 -15.112 1.00 95.00 181 LEU A CA 1
ATOM 1420 C C . LEU A 1 181 ? 19.549 -2.483 -15.027 1.00 95.00 181 LEU A C 1
ATOM 1422 O O . LEU A 1 181 ? 20.198 -3.513 -14.828 1.00 95.00 181 LEU A O 1
ATOM 1426 N N . ASP A 1 182 ? 20.105 -1.272 -15.021 1.00 94.94 182 ASP A N 1
ATOM 1427 C CA . ASP A 1 182 ? 21.495 -1.061 -14.631 1.00 94.94 182 ASP A CA 1
ATOM 1428 C C . ASP A 1 182 ? 21.685 -1.051 -13.097 1.00 94.94 182 ASP A C 1
ATOM 1430 O O . ASP A 1 182 ? 20.739 -1.003 -12.302 1.00 94.94 182 ASP A O 1
ATOM 1434 N N . GLU A 1 183 ? 22.947 -1.112 -12.663 1.00 95.25 183 GLU A N 1
ATOM 1435 C CA . GLU A 1 183 ? 23.310 -1.127 -11.240 1.00 95.25 183 GLU A CA 1
ATOM 1436 C C . GLU A 1 183 ? 22.837 0.141 -10.507 1.00 95.25 183 GLU A C 1
ATOM 1438 O O . GLU A 1 183 ? 22.374 0.058 -9.370 1.00 95.25 183 GLU A O 1
ATOM 1443 N N . ALA A 1 184 ? 22.863 1.302 -11.169 1.00 96.44 184 ALA A N 1
ATOM 1444 C CA . ALA A 1 184 ? 22.447 2.565 -10.567 1.00 96.44 184 ALA A CA 1
ATOM 1445 C C . ALA A 1 184 ? 20.930 2.609 -10.315 1.00 96.44 184 ALA A C 1
ATOM 1447 O O . ALA A 1 184 ? 20.490 3.128 -9.287 1.00 96.44 184 ALA A O 1
ATOM 1448 N N . GLN A 1 185 ? 20.125 2.039 -11.214 1.00 96.69 185 GLN A N 1
ATOM 1449 C CA . GLN A 1 185 ? 18.678 1.905 -11.048 1.00 96.69 185 GLN A CA 1
ATOM 1450 C C . GLN A 1 185 ? 18.330 0.943 -9.907 1.00 96.69 185 GLN A C 1
ATOM 1452 O O . GLN A 1 185 ? 17.446 1.238 -9.098 1.00 96.69 185 GLN A O 1
ATOM 1457 N N . ILE A 1 186 ? 19.044 -0.182 -9.796 1.00 97.50 186 ILE A N 1
ATOM 1458 C CA . ILE A 1 186 ? 18.874 -1.118 -8.676 1.00 97.50 186 ILE A CA 1
ATOM 1459 C C . ILE A 1 186 ? 19.206 -0.427 -7.349 1.00 97.50 186 ILE A C 1
ATOM 1461 O O . ILE A 1 186 ? 18.404 -0.479 -6.410 1.00 97.50 186 ILE A O 1
ATOM 1465 N N . ASP A 1 187 ? 20.345 0.261 -7.278 1.00 97.69 187 ASP A N 1
ATOM 1466 C CA . ASP A 1 187 ? 20.784 0.979 -6.081 1.00 97.69 187 ASP A CA 1
ATOM 1467 C C . ASP A 1 187 ? 19.809 2.089 -5.680 1.00 97.69 187 ASP A C 1
ATOM 1469 O O . ASP A 1 187 ? 19.522 2.262 -4.492 1.00 97.69 187 ASP A O 1
ATOM 1473 N N . ALA A 1 188 ? 19.237 2.808 -6.651 1.00 97.44 188 ALA A N 1
ATOM 1474 C CA . ALA A 1 188 ? 18.229 3.830 -6.393 1.00 97.44 188 ALA A CA 1
ATOM 1475 C C . ALA A 1 188 ? 16.969 3.244 -5.732 1.00 97.44 188 ALA A C 1
ATOM 1477 O O . ALA A 1 188 ? 16.484 3.799 -4.741 1.00 97.44 188 ALA A O 1
ATOM 1478 N N . ILE A 1 189 ? 16.471 2.100 -6.218 1.00 98.31 189 ILE A N 1
ATOM 1479 C CA . ILE A 1 189 ? 15.314 1.406 -5.627 1.00 98.31 189 ILE A CA 1
ATOM 1480 C C . ILE A 1 189 ? 15.641 0.919 -4.209 1.00 98.31 189 ILE A C 1
ATOM 1482 O O . ILE A 1 189 ? 14.828 1.079 -3.296 1.00 98.31 189 ILE A O 1
ATOM 1486 N N . LEU A 1 190 ? 16.831 0.350 -3.995 1.00 98.56 190 LEU A N 1
ATOM 1487 C CA . LEU A 1 190 ? 17.263 -0.117 -2.674 1.00 98.56 190 LEU A CA 1
ATOM 1488 C C . LEU A 1 190 ? 17.390 1.037 -1.671 1.00 98.56 190 LEU A C 1
ATOM 1490 O O . LEU A 1 190 ? 16.904 0.929 -0.543 1.00 98.56 190 LEU A O 1
ATOM 1494 N N . ALA A 1 191 ? 18.004 2.149 -2.079 1.00 98.31 191 ALA A N 1
ATOM 1495 C CA . ALA A 1 191 ? 18.152 3.339 -1.249 1.00 98.31 191 ALA A CA 1
ATOM 1496 C C . ALA A 1 191 ? 16.795 3.978 -0.916 1.00 98.31 191 ALA A C 1
ATOM 1498 O O . ALA A 1 191 ? 16.576 4.429 0.211 1.00 98.31 191 ALA A O 1
ATOM 1499 N N . GLU A 1 192 ? 15.869 3.996 -1.877 1.00 98.12 192 GLU A N 1
ATOM 1500 C CA . GLU A 1 192 ? 14.499 4.438 -1.643 1.00 98.12 192 GLU A CA 1
ATOM 1501 C C . GLU A 1 192 ? 13.779 3.533 -0.641 1.00 98.12 192 GLU A C 1
ATOM 1503 O O . GLU A 1 192 ? 13.222 4.030 0.335 1.00 98.12 192 GLU A O 1
ATOM 1508 N N . GLY A 1 193 ? 13.837 2.215 -0.838 1.00 98.38 193 GLY A N 1
ATOM 1509 C CA . GLY A 1 193 ? 13.228 1.245 0.068 1.00 98.38 193 GLY A CA 1
ATOM 1510 C C . GLY A 1 193 ? 13.760 1.368 1.496 1.00 98.38 193 GLY A C 1
ATOM 1511 O O . GLY A 1 193 ? 12.974 1.353 2.439 1.00 98.38 193 GLY A O 1
ATOM 1512 N N . ALA A 1 194 ? 15.071 1.573 1.665 1.00 98.38 194 ALA A N 1
ATOM 1513 C CA . ALA A 1 194 ? 15.688 1.812 2.971 1.00 98.38 194 ALA A CA 1
ATOM 1514 C C . ALA A 1 194 ? 15.124 3.057 3.669 1.00 98.38 194 ALA A C 1
ATOM 1516 O O . ALA A 1 194 ? 14.815 3.004 4.856 1.00 98.38 194 ALA A O 1
ATOM 1517 N N . ARG A 1 195 ? 14.935 4.165 2.939 1.00 97.56 195 ARG A N 1
ATOM 1518 C CA . ARG A 1 195 ? 14.292 5.366 3.496 1.00 97.56 195 ARG A CA 1
ATOM 1519 C C . ARG A 1 195 ? 12.820 5.130 3.823 1.00 97.56 195 ARG A C 1
ATOM 1521 O O . ARG A 1 195 ? 12.349 5.594 4.856 1.00 97.56 195 ARG A O 1
ATOM 1528 N N . ALA A 1 196 ? 12.104 4.430 2.949 1.00 97.88 196 ALA A N 1
ATOM 1529 C CA . ALA A 1 196 ? 10.672 4.207 3.084 1.00 97.88 196 ALA A CA 1
ATOM 1530 C C . ALA A 1 196 ? 10.313 3.246 4.230 1.00 97.88 196 ALA A C 1
ATOM 1532 O O . ALA A 1 196 ? 9.267 3.408 4.855 1.00 97.88 196 ALA A O 1
ATOM 1533 N N . ALA A 1 197 ? 11.188 2.285 4.545 1.00 98.12 197 ALA A N 1
ATOM 1534 C CA . ALA A 1 197 ? 10.982 1.310 5.619 1.00 98.12 197 ALA A CA 1
ATOM 1535 C C . ALA A 1 197 ? 10.817 1.953 7.008 1.00 98.12 197 ALA A C 1
ATOM 1537 O O . ALA A 1 197 ? 10.136 1.397 7.865 1.00 98.12 197 ALA A O 1
ATOM 1538 N N . GLU A 1 198 ? 11.384 3.142 7.210 1.00 96.56 198 GLU A N 1
ATOM 1539 C CA . GLU A 1 198 ? 11.324 3.872 8.480 1.00 96.56 198 GLU A CA 1
ATOM 1540 C C . GLU A 1 198 ? 10.094 4.794 8.602 1.00 96.56 198 GLU A C 1
ATOM 1542 O O . GLU A 1 198 ? 9.856 5.369 9.662 1.00 96.56 198 GLU A O 1
ATOM 1547 N N . LEU A 1 199 ? 9.303 4.974 7.534 1.00 94.50 199 LEU A N 1
ATOM 1548 C CA . LEU A 1 199 ? 8.274 6.024 7.479 1.00 94.50 199 LEU A CA 1
ATOM 1549 C C . LEU A 1 199 ? 7.028 5.746 8.324 1.00 94.50 199 LEU A C 1
ATOM 1551 O O . LEU A 1 199 ? 6.324 6.694 8.680 1.00 94.50 199 LEU A O 1
ATOM 1555 N N . TRP A 1 200 ? 6.713 4.472 8.579 1.00 97.75 200 TRP A N 1
ATOM 1556 C CA . TRP A 1 200 ? 5.385 4.090 9.073 1.00 97.75 200 TRP A CA 1
ATOM 1557 C C . TRP A 1 200 ? 5.366 2.894 10.025 1.00 97.75 200 TRP A C 1
ATOM 1559 O O . TRP A 1 200 ? 4.762 2.968 11.095 1.00 97.75 200 TRP A O 1
ATOM 1569 N N . ALA A 1 201 ? 6.039 1.800 9.665 1.00 98.00 201 ALA A N 1
ATOM 1570 C CA . ALA A 1 201 ? 6.159 0.596 10.491 1.00 98.00 201 ALA A CA 1
ATOM 1571 C C . ALA A 1 201 ? 7.631 0.154 10.619 1.00 98.00 201 ALA A C 1
ATOM 1573 O O . ALA A 1 201 ? 7.990 -0.939 10.165 1.00 98.00 201 ALA A O 1
ATOM 1574 N N . PRO A 1 202 ? 8.496 1.005 11.215 1.00 97.94 202 PRO A N 1
ATOM 1575 C CA . PRO A 1 202 ? 9.933 0.742 11.349 1.00 97.94 202 PRO A CA 1
ATOM 1576 C C . PRO A 1 202 ? 10.243 -0.555 12.109 1.00 97.94 202 PRO A C 1
ATOM 1578 O O . PRO A 1 202 ? 11.260 -1.199 11.862 1.00 97.94 202 PRO A O 1
ATOM 1581 N N . GLU A 1 203 ? 9.342 -1.016 12.978 1.00 98.06 203 GLU A N 1
ATOM 1582 C CA . GLU A 1 203 ? 9.460 -2.303 13.667 1.00 98.06 203 GLU A CA 1
ATOM 1583 C C . GLU A 1 203 ? 9.528 -3.511 12.709 1.00 98.06 203 GLU A C 1
ATOM 1585 O O . GLU A 1 203 ? 10.048 -4.562 13.082 1.00 98.06 203 GLU A O 1
ATOM 1590 N N . GLN A 1 204 ? 9.067 -3.364 11.460 1.00 98.50 204 GLN A N 1
ATOM 1591 C CA . GLN A 1 204 ? 9.132 -4.394 10.417 1.00 98.50 204 GLN A CA 1
ATOM 1592 C C . GLN A 1 204 ? 10.243 -4.139 9.377 1.00 98.50 204 GLN A C 1
ATOM 1594 O O . GLN A 1 204 ? 10.402 -4.948 8.454 1.00 98.50 204 GLN A O 1
ATOM 1599 N N . ALA A 1 205 ? 11.037 -3.067 9.518 1.00 98.38 205 ALA A N 1
ATOM 1600 C CA . ALA A 1 205 ? 12.005 -2.611 8.514 1.00 98.38 205 ALA A CA 1
ATOM 1601 C C . ALA A 1 205 ? 12.995 -3.709 8.088 1.00 98.38 205 ALA A C 1
ATOM 1603 O O . ALA A 1 205 ? 13.140 -3.994 6.898 1.00 98.38 205 ALA A O 1
ATOM 1604 N N . GLU A 1 206 ? 13.615 -4.414 9.042 1.00 98.44 206 GLU A N 1
ATOM 1605 C CA . GLU A 1 206 ? 14.571 -5.491 8.736 1.00 98.44 206 GLU A CA 1
ATOM 1606 C C . GLU A 1 206 ? 13.940 -6.578 7.845 1.00 98.44 206 GLU A C 1
ATOM 1608 O O . GLU A 1 206 ? 14.544 -7.071 6.884 1.00 98.44 206 GLU A O 1
ATOM 1613 N N . ARG A 1 207 ? 12.689 -6.950 8.143 1.00 98.12 207 ARG A N 1
ATOM 1614 C CA . ARG A 1 207 ? 11.973 -8.019 7.444 1.00 98.12 207 ARG A CA 1
ATOM 1615 C C . ARG A 1 207 ? 11.660 -7.637 6.001 1.00 98.12 207 ARG A C 1
ATOM 1617 O O . ARG A 1 207 ? 11.856 -8.469 5.102 1.00 98.12 207 ARG A O 1
ATOM 1624 N N . VAL A 1 208 ? 11.174 -6.418 5.778 1.00 98.50 208 VAL A N 1
ATOM 1625 C CA . VAL A 1 208 ? 10.817 -5.942 4.435 1.00 98.50 208 VAL A CA 1
ATOM 1626 C C . VAL A 1 208 ? 12.056 -5.640 3.600 1.00 98.50 208 VAL A C 1
ATOM 1628 O O . VAL A 1 208 ? 12.128 -6.103 2.462 1.00 98.50 208 VAL A O 1
ATOM 1631 N N . LEU A 1 209 ? 13.101 -5.037 4.178 1.00 98.69 209 LEU A N 1
ATOM 1632 C CA . LEU A 1 209 ? 14.356 -4.752 3.472 1.00 98.69 209 LEU A CA 1
ATOM 1633 C C . LEU A 1 209 ? 15.084 -6.025 3.044 1.00 98.69 209 LEU A C 1
ATOM 1635 O O . LEU A 1 209 ? 15.515 -6.140 1.897 1.00 98.69 209 LEU A O 1
ATOM 1639 N N . ARG A 1 210 ? 15.134 -7.052 3.901 1.00 98.50 210 ARG A N 1
ATOM 1640 C CA . ARG A 1 210 ? 15.660 -8.372 3.512 1.00 98.50 210 ARG A CA 1
ATOM 1641 C C . ARG A 1 210 ? 14.900 -8.972 2.326 1.00 98.50 210 ARG A C 1
ATOM 1643 O O . ARG A 1 210 ? 15.463 -9.727 1.534 1.00 98.50 210 ARG A O 1
ATOM 1650 N N . THR A 1 211 ? 13.605 -8.699 2.211 1.00 97.69 211 THR A N 1
ATOM 1651 C CA . THR A 1 211 ? 12.794 -9.195 1.094 1.00 97.69 211 THR A CA 1
ATOM 1652 C C . THR A 1 211 ? 13.023 -8.367 -0.166 1.00 97.69 211 THR A C 1
ATOM 1654 O O . THR A 1 211 ? 13.226 -8.964 -1.222 1.00 97.69 211 THR A O 1
ATOM 1657 N N . LEU A 1 212 ? 13.097 -7.040 -0.047 1.00 98.50 212 LEU A N 1
ATOM 1658 C CA . LEU A 1 212 ? 13.468 -6.137 -1.134 1.00 98.50 212 LEU A CA 1
ATOM 1659 C C . LEU A 1 212 ? 14.828 -6.517 -1.739 1.00 98.50 212 LEU A C 1
ATOM 1661 O O . LEU A 1 212 ? 14.902 -6.791 -2.932 1.00 98.50 212 LEU A O 1
ATOM 1665 N N . HIS A 1 213 ? 15.877 -6.655 -0.919 1.00 98.19 213 HIS A N 1
ATOM 1666 C CA . HIS A 1 213 ? 17.211 -7.048 -1.391 1.00 98.19 213 HIS A CA 1
ATOM 1667 C C . HIS A 1 213 ? 17.202 -8.379 -2.150 1.00 98.19 213 HIS A C 1
ATOM 1669 O O . HIS A 1 213 ? 17.832 -8.504 -3.198 1.00 98.19 213 HIS A O 1
ATOM 1675 N N . ARG A 1 214 ? 16.466 -9.383 -1.654 1.00 96.94 214 ARG A N 1
ATOM 1676 C CA . ARG A 1 214 ? 16.348 -10.681 -2.339 1.00 96.94 214 ARG A CA 1
ATOM 1677 C C . ARG A 1 214 ? 15.645 -10.569 -3.690 1.00 96.94 214 ARG A C 1
ATOM 1679 O O . ARG A 1 214 ? 16.032 -11.283 -4.610 1.00 96.94 214 ARG A O 1
ATOM 1686 N N . ARG A 1 215 ? 14.622 -9.716 -3.805 1.00 95.50 215 ARG A N 1
ATOM 1687 C CA . ARG A 1 215 ? 13.911 -9.474 -5.070 1.00 95.50 215 ARG A CA 1
ATOM 1688 C C . ARG A 1 215 ? 14.809 -8.754 -6.067 1.00 95.50 215 ARG A C 1
ATOM 1690 O O . ARG A 1 215 ? 14.966 -9.245 -7.177 1.00 95.50 215 ARG A O 1
ATOM 1697 N N . MET A 1 216 ? 15.469 -7.677 -5.643 1.00 96.75 216 MET A N 1
ATOM 1698 C CA . MET A 1 216 ? 16.370 -6.918 -6.513 1.00 96.75 216 MET A CA 1
ATOM 1699 C C . MET A 1 216 ? 17.565 -7.753 -6.986 1.00 96.75 216 MET A C 1
ATOM 1701 O O . MET A 1 216 ? 17.943 -7.661 -8.142 1.00 96.75 216 MET A O 1
ATOM 1705 N N . ALA A 1 217 ? 18.092 -8.666 -6.163 1.00 94.75 217 ALA A N 1
ATOM 1706 C CA . ALA A 1 217 ? 19.141 -9.603 -6.589 1.00 94.75 217 ALA A CA 1
ATOM 1707 C C . ALA A 1 217 ? 18.679 -10.651 -7.631 1.00 94.75 217 ALA A C 1
ATOM 1709 O O . ALA A 1 217 ? 19.512 -11.337 -8.240 1.00 94.75 217 ALA A O 1
ATOM 1710 N N . ALA A 1 218 ? 17.363 -10.837 -7.781 1.00 91.19 218 ALA A N 1
ATOM 1711 C CA . ALA A 1 218 ? 16.759 -11.755 -8.742 1.00 91.19 218 ALA A CA 1
ATOM 1712 C C . ALA A 1 218 ? 16.380 -11.081 -10.070 1.00 91.19 218 ALA A C 1
ATOM 1714 O O . ALA A 1 218 ? 16.163 -11.808 -11.038 1.00 91.19 218 ALA A O 1
ATOM 1715 N N . VAL A 1 219 ? 16.312 -9.746 -10.105 1.00 91.56 219 VAL A N 1
ATOM 1716 C CA . VAL A 1 219 ? 16.197 -8.938 -11.328 1.00 91.56 219 VAL A CA 1
ATOM 1717 C C . VAL A 1 219 ? 17.570 -8.948 -12.004 1.00 91.56 219 VAL A C 1
ATOM 1719 O O . VAL A 1 219 ? 18.558 -8.572 -11.373 1.00 91.56 219 VAL A O 1
ATOM 1722 N N . ARG A 1 220 ? 17.653 -9.486 -13.224 1.00 73.06 220 ARG A N 1
ATOM 1723 C CA . ARG A 1 220 ? 18.897 -9.662 -13.988 1.00 73.06 220 ARG A CA 1
ATOM 1724 C C . ARG A 1 220 ? 18.654 -9.619 -15.484 1.00 73.06 220 ARG A C 1
ATOM 1726 O O . ARG A 1 220 ? 17.548 -10.041 -15.896 1.00 73.06 220 ARG A O 1
#

Sequence (220 aa):
MIAGYQHFLRLADRIQWDDEAIDLTTDARNWPTVADTRIKELVAGFIVGEAGVAEHLHAFFDGDAA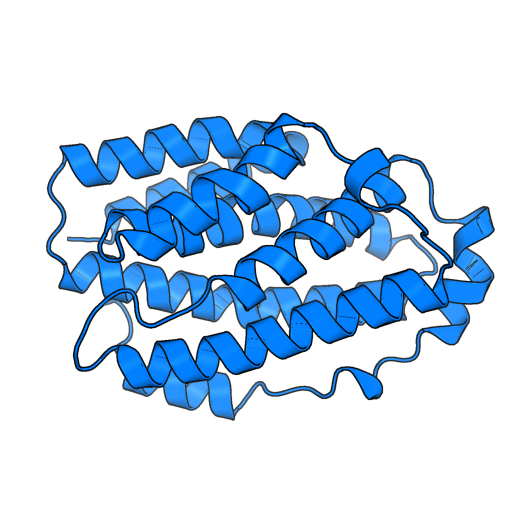ATFAAQRRDEERHARFFARYAQAVGLSDPRAHVSPAFVDIFERRLPEAAAQAGVEAVGLYHMVLEGVVFTAGQYALLEILDKAQLPGLYEGMELVLRDEKWHIGFGTRCLNDADLDEAQIDAILAEGARAAELWAPEQAERVLRTLHRRMAAVR

pLDDT: mean 96.7, std 3.67, range [65.56, 98.81]

InterPro domains:
  IPR009078 Ferritin-like superfamily [SSF47240] (8-197)
  IPR012348 Ribonucleotide reductase-like [G3DSA:1.10.620.20] (4-219)

Organism: NCBI:txid166793

Radius of gyration: 16.77 Å; chains: 1; bounding box: 44×32×47 Å

Secondary structure (DSSP, 8-state):
-PPPHHHHHHHHHHS---GGGS--HHHHHHHHHH--HHHHHHHHHHHHHHHHHHHH---SSSSTTHHHHHHHHHHHHHHHHHHHHHHHHHT---GGGGS-HHHHHIIIIIHHHHHHH-HHHHHIIIIIIIIIIIIHHHHHHHHHHHTTSS-HHHHHHHHHHHHHHHHHHHHHHHHHHHTT--HHHHHHHHHHHHHHHTSS-GGGHHHHHHHHHHHHTT--